Protein AF-A0AAV1V881-F1 (afdb_monomer_lite)

Secondary structure (DSSP, 8-state):
--------------S-------------SSHHHHHHHHHHHHHHHHHHHHHHHHHHHHTT------------------------------------------TTS------HHHHHHHHHHHHHHHHHHHHHHHHHHHHHHHHHHHHHHHHHHHHHHHHHHHHHHHHHHHHHHHHHHHHHHHHHHHHHHHHHHHHHHHHHHHHHHHHHHHHHTT--------------S--STTHHHHHHHHHHHHHHHHHHHHHHHHHHHHHH-

Foldseek 3Di:
DDDDDDDDPPPDDDPDDPPPDPPDDDFDDPVVVVVVVVVVVVVVVVVVVVVVVVVVPVVPPPPPPPDPPPDPDDDDDPPDPPDPPPPPVPDPPDDPPDDDDDPPPDPPPPPVVNVVVVVVVVVVVVVVVVVVVVVVVVVVVVVVVVVVVVVVVVVVVVVVVVVVVVVVVVVVVVVVVVVVVVVVVVVVVVVVVVVVVVVVVVVVVVVVVCVVVVHDPPPPPPPPPDDDDDDPVCVVVVVVVVVVVVVVVVVVVVVVVVVVVVRHD

Organism: NCBI:txid2874970

Structure (mmCIF, N/CA/C/O backbone):
data_AF-A0AAV1V881-F1
#
_entry.id   AF-A0AAV1V881-F1
#
loop_
_atom_site.group_PDB
_atom_site.id
_atom_site.type_symbol
_atom_site.label_atom_id
_atom_site.label_alt_id
_atom_site.label_comp_id
_atom_site.label_asym_id
_atom_site.label_entity_id
_atom_site.label_seq_id
_atom_site.pdbx_PDB_ins_code
_atom_site.Cartn_x
_atom_site.Cartn_y
_atom_site.Cartn_z
_atom_site.occupancy
_atom_site.B_iso_or_equiv
_atom_site.auth_seq_id
_atom_site.auth_comp_id
_atom_site.auth_asym_id
_atom_site.auth_atom_id
_atom_site.pdbx_PDB_model_num
ATOM 1 N N . MET A 1 1 ? -1.641 -33.644 28.563 1.00 41.91 1 MET A N 1
ATOM 2 C CA . MET A 1 1 ? -2.599 -33.850 27.456 1.00 41.91 1 MET A CA 1
ATOM 3 C C . MET A 1 1 ? -2.753 -32.520 26.744 1.00 41.91 1 MET A C 1
ATOM 5 O O . MET A 1 1 ? -3.206 -31.571 27.363 1.00 41.91 1 MET A O 1
ATOM 9 N N . ILE A 1 2 ? -2.261 -32.426 25.511 1.00 37.91 2 ILE A N 1
ATOM 10 C CA . ILE A 1 2 ? -2.257 -31.208 24.690 1.00 37.91 2 ILE A CA 1
ATOM 11 C C . ILE A 1 2 ? -3.177 -31.497 23.501 1.00 37.91 2 ILE A C 1
ATOM 13 O O . ILE A 1 2 ? -2.914 -32.483 22.810 1.00 37.91 2 ILE A O 1
ATOM 17 N N . PRO A 1 3 ? -4.229 -30.707 23.230 1.00 52.75 3 PRO A N 1
ATOM 18 C CA . PRO A 1 3 ? -4.944 -30.823 21.975 1.00 52.75 3 PRO A CA 1
ATOM 19 C C . PRO A 1 3 ? -4.261 -29.928 20.935 1.00 52.75 3 PRO A C 1
ATOM 21 O O . PRO A 1 3 ? -4.394 -28.707 20.943 1.00 52.75 3 PRO A O 1
ATOM 24 N N . THR A 1 4 ? -3.508 -30.550 20.033 1.00 54.78 4 THR A N 1
ATOM 25 C CA . THR A 1 4 ? -3.107 -29.966 18.752 1.00 54.78 4 THR A CA 1
ATOM 26 C C . THR A 1 4 ? -4.170 -30.316 17.713 1.00 54.78 4 THR A C 1
ATOM 28 O O . THR A 1 4 ? -4.270 -31.459 17.276 1.00 54.78 4 THR A O 1
ATOM 31 N N . GLY A 1 5 ? -4.978 -29.343 17.297 1.00 53.28 5 GLY A N 1
ATOM 32 C CA . GLY A 1 5 ? -5.936 -29.548 16.210 1.00 53.28 5 GLY A CA 1
ATOM 33 C C . GLY A 1 5 ? -6.754 -28.298 15.927 1.00 53.28 5 GLY A C 1
ATOM 34 O O . GLY A 1 5 ? -7.588 -27.915 16.737 1.00 53.28 5 GLY A O 1
ATOM 35 N N . GLY A 1 6 ? -6.511 -27.652 14.784 1.00 39.47 6 GLY A N 1
ATOM 36 C CA . GLY A 1 6 ? -7.203 -26.409 14.445 1.00 39.47 6 GLY A CA 1
ATOM 37 C C . GLY A 1 6 ? -6.910 -25.865 13.049 1.00 39.47 6 GLY A C 1
ATOM 38 O O . GLY A 1 6 ? -6.337 -24.796 12.924 1.00 39.47 6 GLY A O 1
ATOM 39 N N . HIS A 1 7 ? -7.304 -26.627 12.027 1.00 38.19 7 HIS A N 1
ATOM 40 C CA . HIS A 1 7 ? -7.763 -26.177 10.702 1.00 38.19 7 HIS A CA 1
ATOM 41 C C . HIS A 1 7 ? -6.934 -25.138 9.918 1.00 38.19 7 HIS A C 1
ATOM 43 O O . HIS A 1 7 ? -7.145 -23.930 9.992 1.00 38.19 7 HIS A O 1
ATOM 49 N N . ALA A 1 8 ? -6.103 -25.646 9.003 1.00 36.34 8 ALA A N 1
ATOM 50 C CA . ALA A 1 8 ? -5.654 -24.900 7.834 1.00 36.34 8 ALA A CA 1
ATOM 51 C C . ALA A 1 8 ? -6.810 -24.771 6.822 1.00 36.34 8 ALA A C 1
ATOM 53 O O . ALA A 1 8 ? -7.183 -25.734 6.149 1.00 36.34 8 ALA A O 1
ATOM 54 N N . SER A 1 9 ? -7.377 -23.572 6.710 1.00 41.00 9 SER A N 1
ATOM 55 C CA . SER A 1 9 ? -8.315 -23.216 5.645 1.00 41.00 9 SER A CA 1
ATOM 56 C C . SER A 1 9 ? -7.569 -23.124 4.312 1.00 41.00 9 SER A C 1
ATOM 58 O O . SER A 1 9 ? -6.902 -22.135 4.014 1.00 41.00 9 SER A O 1
ATOM 60 N N . LEU A 1 10 ? -7.682 -24.176 3.499 1.00 35.66 10 LEU A N 1
ATOM 61 C CA . LEU A 1 10 ? -7.292 -24.182 2.091 1.00 35.66 10 LEU A CA 1
ATOM 62 C C . LEU A 1 10 ? -8.174 -23.190 1.321 1.00 35.66 10 LEU A C 1
ATOM 64 O O . LEU A 1 10 ? -9.306 -23.502 0.948 1.00 35.66 10 LEU A O 1
ATOM 68 N N . LEU A 1 11 ? -7.642 -21.994 1.064 1.00 35.06 11 LEU A N 1
ATOM 69 C CA . LEU A 1 11 ? -8.195 -21.069 0.080 1.00 35.06 11 LEU A CA 1
ATOM 70 C C . LEU A 1 11 ? -8.142 -21.740 -1.295 1.00 35.06 11 LEU A C 1
ATOM 72 O O . LEU A 1 11 ? -7.094 -21.885 -1.926 1.00 35.06 11 LEU A O 1
ATOM 76 N N . ARG A 1 12 ? -9.313 -22.202 -1.729 1.00 35.03 12 ARG A N 1
ATOM 77 C CA . ARG A 1 12 ? -9.564 -22.780 -3.042 1.00 35.03 12 ARG A CA 1
ATOM 78 C C . ARG A 1 12 ? -9.541 -21.640 -4.060 1.00 35.03 12 ARG A C 1
ATOM 80 O O . ARG A 1 12 ? -10.523 -20.922 -4.215 1.00 35.03 12 ARG A O 1
ATOM 87 N N . TRP A 1 13 ? -8.413 -21.461 -4.736 1.00 42.66 13 TRP A N 1
ATOM 88 C CA . TRP A 1 13 ? -8.329 -20.554 -5.877 1.00 42.66 13 TRP A CA 1
ATOM 89 C C . TRP A 1 13 ? -9.203 -21.085 -7.025 1.00 42.66 13 TRP A C 1
ATOM 91 O O . TRP A 1 13 ? -9.210 -22.300 -7.271 1.00 42.66 13 TRP A O 1
ATOM 101 N N . PRO A 1 14 ? -9.956 -20.224 -7.730 1.00 44.06 14 PRO A N 1
ATOM 102 C CA . PRO A 1 14 ? -10.734 -20.645 -8.882 1.00 44.06 14 PRO A CA 1
ATOM 103 C C . PRO A 1 14 ? -9.794 -21.167 -9.973 1.00 44.06 14 PRO A C 1
ATOM 105 O O . PRO A 1 14 ? -8.920 -20.466 -10.481 1.00 44.06 14 PRO A O 1
ATOM 108 N N . LYS A 1 15 ? -9.983 -22.444 -10.316 1.00 47.94 15 LYS A N 1
ATOM 109 C CA . LYS A 1 15 ? -9.405 -23.088 -11.494 1.00 47.94 15 LYS A CA 1
ATOM 110 C C . LYS A 1 15 ? -9.907 -22.342 -12.728 1.00 47.94 15 LYS A C 1
ATOM 112 O O . LYS A 1 15 ? -11.090 -22.433 -13.038 1.00 47.94 15 LYS A O 1
ATOM 117 N N . GLY A 1 16 ? -9.029 -21.622 -13.418 1.00 45.47 16 GLY A N 1
ATOM 118 C CA . GLY A 1 16 ? -9.430 -20.947 -14.651 1.00 45.47 16 GLY A CA 1
ATOM 119 C C . GLY A 1 16 ? -8.499 -19.858 -15.162 1.00 45.47 16 GLY A C 1
ATOM 120 O O . GLY A 1 16 ? -8.986 -18.879 -15.703 1.00 45.47 16 GLY A O 1
ATOM 121 N N . LEU A 1 17 ? -7.181 -20.001 -15.020 1.00 32.53 17 LEU A N 1
ATOM 122 C CA . LEU A 1 17 ? -6.237 -19.241 -15.841 1.00 32.53 17 LEU A CA 1
ATOM 123 C C . LEU A 1 17 ? -5.353 -20.244 -16.567 1.00 32.53 17 LEU A C 1
ATOM 125 O O . LEU A 1 17 ? -4.369 -20.757 -16.038 1.00 32.53 17 LEU A O 1
ATOM 129 N N . ILE A 1 18 ? -5.777 -20.568 -17.786 1.00 37.56 18 ILE A N 1
ATOM 130 C CA . ILE A 1 18 ? -4.942 -21.233 -18.776 1.00 37.56 18 ILE A CA 1
ATOM 131 C C . ILE A 1 18 ? -3.818 -20.242 -19.088 1.00 37.56 18 ILE A C 1
ATOM 133 O O . ILE A 1 18 ? -4.007 -19.279 -19.826 1.00 37.56 18 ILE A O 1
ATOM 137 N N . LEU A 1 19 ? -2.648 -20.455 -18.488 1.00 31.59 19 LEU A N 1
ATOM 138 C CA . LEU A 1 19 ? -1.403 -19.878 -18.978 1.00 31.59 19 LEU A CA 1
ATOM 139 C C . LEU A 1 19 ? -1.120 -20.539 -20.328 1.00 31.59 19 LEU A C 1
ATOM 141 O O . LEU A 1 19 ? -0.502 -21.600 -20.406 1.00 31.59 19 LEU A O 1
ATOM 145 N N . CYS A 1 20 ? -1.631 -19.929 -21.397 1.00 33.75 20 CYS A N 1
ATOM 146 C CA . CYS A 1 20 ? -1.185 -20.221 -22.747 1.00 33.75 20 CYS A CA 1
ATOM 147 C C . CYS A 1 20 ? 0.312 -19.923 -22.805 1.00 33.75 20 CYS A C 1
ATOM 149 O O . CYS A 1 20 ? 0.736 -18.771 -22.787 1.00 33.75 20 CYS A O 1
ATOM 151 N N . ASN A 1 21 ? 1.103 -20.986 -22.838 1.00 39.88 21 ASN A N 1
ATOM 152 C CA . ASN A 1 21 ? 2.529 -20.951 -23.095 1.00 39.88 21 ASN A CA 1
ATOM 153 C C . ASN A 1 21 ? 2.754 -20.394 -24.516 1.00 39.88 21 ASN A C 1
ATOM 155 O O . ASN A 1 21 ? 2.335 -21.053 -25.475 1.00 39.88 21 ASN A O 1
ATOM 159 N N . PRO A 1 22 ? 3.375 -19.216 -24.722 1.00 43.75 22 PRO A N 1
ATOM 160 C CA . PRO A 1 22 ? 3.636 -18.725 -26.063 1.00 43.75 22 PRO A CA 1
ATOM 161 C C . PRO A 1 22 ? 4.948 -19.338 -26.565 1.00 43.75 22 PRO A C 1
ATOM 163 O O . PRO A 1 22 ? 5.957 -18.664 -26.748 1.00 43.75 22 PRO A O 1
ATOM 166 N N . CYS A 1 23 ? 4.925 -20.643 -26.823 1.00 41.41 23 CYS A N 1
ATOM 167 C CA . CYS A 1 23 ? 5.896 -21.286 -27.698 1.00 41.41 23 CYS A CA 1
ATOM 168 C C . CYS A 1 23 ? 5.331 -21.326 -29.118 1.00 41.41 23 CYS A C 1
ATOM 170 O O . CYS A 1 23 ? 5.010 -22.390 -29.632 1.00 41.41 23 CYS A O 1
ATOM 172 N N . THR A 1 24 ? 5.232 -20.173 -29.782 1.00 41.22 24 THR A N 1
ATOM 173 C CA . THR A 1 24 ? 5.251 -20.151 -31.249 1.00 41.22 24 THR A CA 1
ATOM 174 C C . THR A 1 24 ? 6.173 -19.050 -31.747 1.00 41.22 24 THR A C 1
ATOM 176 O O . THR A 1 24 ? 6.036 -17.860 -31.481 1.00 41.22 24 THR A O 1
ATOM 179 N N . ARG A 1 25 ? 7.191 -19.527 -32.450 1.00 49.81 25 ARG A N 1
ATOM 180 C CA . ARG A 1 25 ? 8.240 -18.798 -33.143 1.00 49.81 25 ARG A CA 1
ATOM 181 C C . ARG A 1 25 ? 7.584 -18.055 -34.313 1.00 49.81 25 ARG A C 1
ATOM 183 O O . ARG A 1 25 ? 7.325 -18.670 -35.341 1.00 49.81 25 ARG A O 1
ATOM 190 N N . VAL A 1 26 ? 7.285 -16.766 -34.157 1.00 41.56 26 VAL A N 1
ATOM 191 C CA . VAL A 1 26 ? 6.707 -15.936 -35.229 1.00 41.56 26 VAL A CA 1
ATOM 192 C C . VAL A 1 26 ? 7.616 -14.742 -35.510 1.00 41.56 26 VAL A C 1
ATOM 194 O O . VAL A 1 26 ? 8.101 -14.066 -34.604 1.00 41.56 26 VAL A O 1
ATOM 197 N N . ARG A 1 27 ? 7.906 -14.564 -36.800 1.00 47.25 27 ARG A N 1
ATOM 198 C CA . ARG A 1 27 ? 8.856 -13.618 -37.389 1.00 47.25 27 ARG A CA 1
ATOM 199 C C . ARG A 1 27 ? 8.388 -12.161 -37.294 1.00 47.25 27 ARG A C 1
ATOM 201 O O . ARG A 1 27 ? 7.205 -11.870 -37.420 1.00 47.25 27 ARG A O 1
ATOM 208 N N . GLY A 1 28 ? 9.367 -11.256 -37.215 1.00 42.25 28 GLY A N 1
ATOM 209 C CA . GLY A 1 28 ? 9.292 -9.929 -37.834 1.00 42.25 28 GLY A CA 1
ATOM 210 C C . GLY A 1 28 ? 8.819 -8.764 -36.959 1.00 42.25 28 GLY A C 1
ATOM 211 O O . GLY A 1 28 ? 7.628 -8.504 -36.860 1.00 42.25 28 GLY A O 1
ATOM 212 N N . GLY A 1 29 ? 9.780 -8.007 -36.408 1.00 46.19 29 GLY A N 1
ATOM 213 C CA . GLY A 1 29 ? 9.907 -6.530 -36.371 1.00 46.19 29 GLY A CA 1
ATOM 214 C C . GLY A 1 29 ? 8.768 -5.579 -35.950 1.00 46.19 29 GLY A C 1
ATOM 215 O O . GLY A 1 29 ? 9.063 -4.435 -35.623 1.00 46.19 29 GLY A O 1
ATOM 216 N N . ARG A 1 30 ? 7.496 -5.982 -35.931 1.00 46.31 30 ARG A N 1
ATOM 217 C CA . ARG A 1 30 ? 6.339 -5.133 -35.576 1.00 46.31 30 ARG A CA 1
ATOM 218 C C . ARG A 1 30 ? 5.750 -5.466 -34.206 1.00 46.31 30 ARG A C 1
ATOM 220 O O . ARG A 1 30 ? 4.852 -4.781 -33.730 1.00 46.31 30 ARG A O 1
ATOM 227 N N . PHE A 1 31 ? 6.279 -6.498 -33.552 1.00 48.94 31 PHE A N 1
ATOM 228 C CA . PHE A 1 31 ? 5.791 -6.926 -32.248 1.00 48.94 31 PHE A CA 1
ATOM 229 C C . PHE A 1 31 ? 6.249 -6.011 -31.113 1.00 48.94 31 PHE A C 1
ATOM 231 O O . PHE A 1 31 ? 5.517 -5.885 -30.150 1.00 48.94 31 PHE A O 1
ATOM 238 N N . LEU A 1 32 ? 7.389 -5.315 -31.206 1.00 51.56 32 LEU A N 1
ATOM 239 C CA . LEU A 1 32 ? 7.831 -4.433 -30.113 1.00 51.56 32 LEU A CA 1
ATOM 240 C C . LEU A 1 32 ? 6.927 -3.207 -29.947 1.00 51.56 32 LEU A C 1
ATOM 242 O O . LEU A 1 32 ? 6.611 -2.841 -28.820 1.00 51.56 32 LEU A O 1
ATOM 246 N N . THR A 1 33 ? 6.434 -2.615 -31.036 1.00 51.84 33 THR A N 1
ATOM 247 C CA . THR A 1 33 ? 5.452 -1.524 -30.961 1.00 51.84 33 THR A CA 1
ATOM 248 C C . THR A 1 33 ? 4.075 -2.024 -30.542 1.00 51.84 33 THR A C 1
ATOM 250 O O . THR A 1 33 ? 3.437 -1.364 -29.728 1.00 51.84 33 THR A O 1
ATOM 253 N N . ALA A 1 34 ? 3.653 -3.211 -30.994 1.00 49.41 34 ALA A N 1
ATOM 254 C CA . ALA A 1 34 ? 2.406 -3.823 -30.543 1.00 49.41 34 ALA A CA 1
ATOM 255 C C . ALA A 1 34 ? 2.466 -4.246 -29.064 1.00 49.41 34 ALA A C 1
ATOM 257 O O . ALA A 1 34 ? 1.519 -3.983 -28.336 1.00 49.41 34 ALA A O 1
ATOM 258 N N . LEU A 1 35 ? 3.572 -4.806 -28.562 1.00 50.69 35 LEU A N 1
ATOM 259 C CA . LEU A 1 35 ? 3.736 -5.157 -27.146 1.00 50.69 35 LEU A CA 1
ATOM 260 C C . LEU A 1 35 ? 3.855 -3.903 -26.273 1.00 50.69 35 LEU A C 1
ATOM 262 O O . LEU A 1 35 ? 3.254 -3.867 -25.207 1.00 50.69 35 LEU A O 1
ATOM 266 N N . LEU A 1 36 ? 4.542 -2.850 -26.737 1.00 54.00 36 LEU A N 1
ATOM 267 C CA . LEU A 1 36 ? 4.582 -1.552 -26.051 1.00 54.00 36 LEU A CA 1
ATOM 268 C C . LEU A 1 36 ? 3.219 -0.846 -26.061 1.00 54.00 36 LEU A C 1
ATOM 270 O O . LEU A 1 36 ? 2.877 -0.194 -25.078 1.00 54.00 36 LEU A O 1
ATOM 274 N N . GLN A 1 37 ? 2.417 -0.981 -27.123 1.00 53.22 37 GLN A N 1
ATOM 275 C CA . GLN A 1 37 ? 1.040 -0.478 -27.154 1.00 53.22 37 GLN A CA 1
ATOM 276 C C . GLN A 1 37 ? 0.106 -1.324 -26.289 1.00 53.22 37 GLN A C 1
ATOM 278 O O . GLN A 1 37 ? -0.687 -0.755 -25.553 1.00 53.22 37 GLN A O 1
ATOM 283 N N . THR A 1 38 ? 0.234 -2.649 -26.284 1.00 52.53 38 THR A N 1
ATOM 284 C CA . THR A 1 38 ? -0.627 -3.525 -25.471 1.00 52.53 38 THR A CA 1
ATOM 285 C C . THR A 1 38 ? -0.268 -3.433 -23.984 1.00 52.53 38 THR A C 1
ATOM 287 O O . THR A 1 38 ? -1.165 -3.386 -23.149 1.00 52.53 38 THR A O 1
ATOM 290 N N . GLN A 1 39 ? 1.018 -3.281 -23.631 1.00 50.00 39 GLN A N 1
ATOM 291 C CA . GLN A 1 39 ? 1.437 -2.931 -22.268 1.00 50.00 39 GLN A CA 1
ATOM 292 C C . GLN A 1 39 ? 1.020 -1.509 -21.889 1.00 50.00 39 GLN A C 1
ATOM 294 O O . GLN A 1 39 ? 0.615 -1.294 -20.754 1.00 50.00 39 GLN A O 1
ATOM 299 N N . ARG A 1 40 ? 1.042 -0.535 -22.811 1.00 49.03 40 ARG A N 1
ATOM 300 C CA . ARG A 1 40 ? 0.503 0.805 -22.531 1.00 49.03 40 ARG A CA 1
ATOM 301 C C . ARG A 1 40 ? -0.997 0.785 -22.289 1.00 49.03 40 ARG A C 1
ATOM 303 O O . ARG A 1 40 ? -1.433 1.454 -21.369 1.00 49.03 40 ARG A O 1
ATOM 310 N N . VAL A 1 41 ? -1.780 0.034 -23.058 1.00 51.31 41 VAL A N 1
ATOM 311 C CA . VAL A 1 41 ? -3.232 -0.040 -22.845 1.00 51.31 41 VAL A CA 1
ATOM 312 C C . VAL A 1 41 ? -3.543 -0.830 -21.571 1.00 51.31 41 VAL A C 1
ATOM 314 O O . VAL A 1 41 ? -4.349 -0.368 -20.778 1.00 51.31 41 VAL A O 1
ATOM 317 N N . GLY A 1 42 ? -2.841 -1.933 -21.286 1.00 48.84 42 GLY A N 1
ATOM 318 C CA . GLY A 1 42 ? -3.008 -2.675 -20.028 1.00 48.84 42 GLY A CA 1
ATOM 319 C C . GLY A 1 42 ? -2.624 -1.869 -18.780 1.00 48.84 42 GLY A C 1
ATOM 320 O O . GLY A 1 42 ? -3.327 -1.916 -17.775 1.00 48.84 42 GLY A O 1
ATOM 321 N N . LEU A 1 43 ? -1.553 -1.071 -18.851 1.00 49.75 43 LEU A N 1
ATOM 322 C CA . LEU A 1 43 ? -1.093 -0.241 -17.733 1.00 49.75 43 LEU A CA 1
ATOM 323 C C . LEU A 1 43 ? -1.888 1.070 -17.610 1.00 49.75 43 LEU A C 1
ATOM 325 O O . LEU A 1 43 ? -2.054 1.573 -16.506 1.00 49.75 43 LEU A O 1
ATOM 329 N N . VAL A 1 44 ? -2.426 1.607 -18.713 1.00 53.28 44 VAL A N 1
ATOM 330 C CA . VAL A 1 44 ? -3.367 2.740 -18.685 1.00 53.28 44 VAL A CA 1
ATOM 331 C C . VAL A 1 44 ? -4.723 2.301 -18.142 1.00 53.28 44 VAL A C 1
ATOM 333 O O . VAL A 1 44 ? -5.264 3.025 -17.322 1.00 53.28 44 VAL A O 1
ATOM 336 N N . VAL A 1 45 ? -5.229 1.112 -18.489 1.00 51.84 45 VAL A N 1
ATOM 337 C CA . VAL A 1 45 ? -6.468 0.576 -17.897 1.00 51.84 45 VAL A CA 1
ATOM 338 C C . VAL A 1 45 ? -6.288 0.331 -16.393 1.00 51.84 45 VAL A C 1
ATOM 340 O O . VAL A 1 45 ? -7.138 0.758 -15.622 1.00 51.84 45 VAL A O 1
ATOM 343 N N . GLN A 1 46 ? -5.144 -0.200 -15.938 1.00 48.84 46 GLN A N 1
ATOM 344 C CA . GLN A 1 46 ? -4.856 -0.316 -14.496 1.00 48.84 46 GLN A CA 1
ATOM 345 C C . GLN A 1 46 ? -4.635 1.039 -13.790 1.00 48.84 46 GLN A C 1
ATOM 347 O O . GLN A 1 46 ? -4.941 1.182 -12.603 1.00 48.84 46 GLN A O 1
ATOM 352 N N . LEU A 1 47 ? -4.120 2.058 -14.485 1.00 53.12 47 LEU A N 1
ATOM 353 C CA . LEU A 1 47 ? -3.972 3.411 -13.930 1.00 53.12 47 LEU A CA 1
ATOM 354 C C . LEU A 1 47 ? -5.289 4.207 -13.904 1.00 53.12 47 LEU A C 1
ATOM 356 O O . LEU A 1 47 ? -5.451 5.065 -13.036 1.00 53.12 47 LEU A O 1
ATOM 360 N N . ASP A 1 48 ? -6.224 3.929 -14.814 1.00 45.81 48 ASP A N 1
ATOM 361 C CA . ASP A 1 48 ? -7.554 4.550 -14.823 1.00 45.81 48 ASP A CA 1
ATOM 362 C C . ASP A 1 48 ? -8.488 3.880 -13.803 1.00 45.81 48 ASP A C 1
ATOM 364 O O . ASP A 1 48 ? -9.177 4.580 -13.065 1.00 45.81 48 ASP A O 1
ATOM 368 N N . GLU A 1 49 ? -8.405 2.554 -13.626 1.00 49.84 49 GLU A N 1
ATOM 369 C CA . GLU A 1 49 ? -9.087 1.847 -12.526 1.00 49.84 49 GLU A CA 1
ATOM 370 C C . GLU A 1 49 ? -8.572 2.298 -11.151 1.00 49.84 49 GLU A C 1
ATOM 372 O O . GLU A 1 49 ? -9.352 2.485 -10.219 1.00 49.84 49 GLU A O 1
ATOM 377 N N . THR A 1 50 ? -7.269 2.561 -11.005 1.00 48.81 50 THR A N 1
ATOM 378 C CA . THR A 1 50 ? -6.735 3.097 -9.739 1.00 48.81 50 THR A CA 1
ATOM 379 C C . THR A 1 50 ? -7.069 4.574 -9.523 1.00 48.81 50 THR A C 1
ATOM 381 O O . THR A 1 50 ? -7.195 4.987 -8.370 1.00 48.81 50 THR A O 1
ATOM 384 N N . LYS A 1 51 ? -7.288 5.373 -10.578 1.00 52.88 51 LYS A N 1
ATOM 385 C CA . LYS A 1 51 ? -7.848 6.732 -10.456 1.00 52.88 51 LYS A CA 1
ATOM 386 C C . LYS A 1 51 ? -9.320 6.722 -10.066 1.00 52.88 51 LYS A C 1
ATOM 388 O O . LYS A 1 51 ? -9.718 7.574 -9.274 1.00 52.88 51 LYS A O 1
ATOM 393 N N . ASP A 1 52 ? -10.099 5.767 -10.562 1.00 49.56 52 ASP A N 1
ATOM 394 C CA . ASP A 1 52 ? -11.502 5.636 -10.181 1.00 49.56 52 ASP A CA 1
ATOM 395 C C . ASP A 1 52 ? -11.645 5.132 -8.736 1.00 49.56 52 ASP A C 1
ATOM 397 O O . ASP A 1 52 ? -12.417 5.693 -7.964 1.00 49.56 52 ASP A O 1
ATOM 401 N N . ILE A 1 53 ? -10.779 4.214 -8.284 1.00 53.97 53 ILE A N 1
ATOM 402 C CA . ILE A 1 53 ? -10.694 3.839 -6.861 1.00 53.97 53 ILE A CA 1
ATOM 403 C C . ILE A 1 53 ? -10.262 5.036 -5.999 1.00 53.97 53 ILE A C 1
ATOM 405 O O . ILE A 1 53 ? -10.814 5.244 -4.924 1.00 53.97 53 ILE A O 1
ATOM 409 N N . ASN A 1 54 ? -9.321 5.873 -6.448 1.00 50.66 54 ASN A N 1
ATOM 410 C CA . ASN A 1 54 ? -8.875 7.028 -5.660 1.00 50.66 54 ASN A CA 1
ATOM 411 C C . ASN A 1 54 ? -9.904 8.179 -5.644 1.00 50.66 54 ASN A C 1
ATOM 413 O O . ASN A 1 54 ? -9.972 8.921 -4.667 1.00 50.66 54 ASN A O 1
ATOM 417 N N . ASN A 1 55 ? -10.747 8.305 -6.675 1.00 55.66 55 ASN A N 1
ATOM 418 C CA . ASN A 1 55 ? -11.871 9.246 -6.698 1.00 55.66 55 ASN A CA 1
ATOM 419 C C . ASN A 1 55 ? -13.087 8.721 -5.914 1.00 55.66 55 ASN A C 1
ATOM 421 O O . ASN A 1 55 ? -13.750 9.510 -5.242 1.00 55.66 55 ASN A O 1
ATOM 425 N N . GLN A 1 56 ? -13.333 7.406 -5.900 1.00 50.50 56 GLN A N 1
ATOM 426 C CA . GLN A 1 56 ? -14.336 6.776 -5.033 1.00 50.50 56 GLN A CA 1
ATOM 427 C C . GLN A 1 56 ? -13.900 6.759 -3.553 1.00 50.50 56 GLN A C 1
ATOM 429 O O . GLN A 1 56 ? -14.733 6.960 -2.676 1.00 50.50 56 GLN A O 1
ATOM 434 N N . LEU A 1 57 ? -12.599 6.645 -3.250 1.00 50.03 57 LE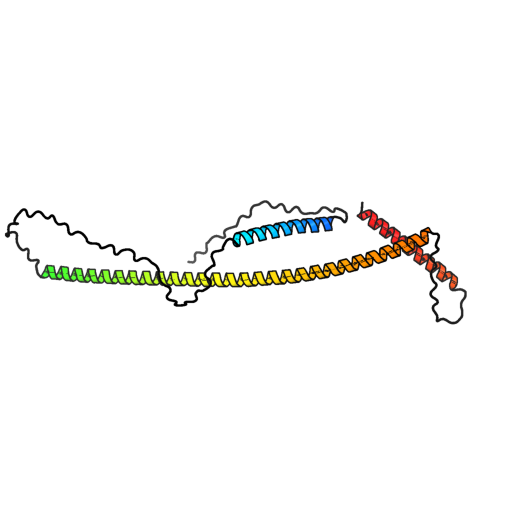U A N 1
ATOM 435 C CA . LEU A 1 57 ? -12.040 6.861 -1.901 1.00 50.03 57 LEU A CA 1
ATOM 436 C C . LEU A 1 57 ? -11.896 8.355 -1.544 1.00 50.03 57 LEU A C 1
ATOM 438 O O . LEU A 1 57 ? -11.833 8.715 -0.366 1.00 50.03 57 LEU A O 1
ATOM 442 N N . GLY A 1 58 ? -11.884 9.231 -2.554 1.00 45.78 58 GLY A N 1
ATOM 443 C CA . GLY A 1 58 ? -11.998 10.686 -2.429 1.00 45.78 58 GLY A CA 1
ATOM 444 C C . GLY A 1 58 ? -13.403 11.149 -2.027 1.00 45.78 58 GLY A C 1
ATOM 445 O O . GLY A 1 58 ? -13.557 12.248 -1.483 1.00 45.78 58 GLY A O 1
ATOM 446 N N . VAL A 1 59 ? -14.421 10.290 -2.175 1.00 47.72 59 VAL A N 1
ATOM 447 C CA . VAL A 1 59 ? -15.697 10.419 -1.459 1.00 47.72 59 VAL A CA 1
ATOM 448 C C . VAL A 1 59 ? -15.456 10.016 -0.008 1.00 47.72 59 VAL A C 1
ATOM 450 O O . VAL A 1 59 ? -15.811 8.932 0.433 1.00 47.72 59 VAL A O 1
ATOM 453 N N . ARG A 1 60 ? -14.815 10.930 0.728 1.00 49.12 60 ARG A N 1
ATOM 454 C CA . ARG A 1 60 ? -14.801 10.994 2.190 1.00 49.12 60 ARG A CA 1
ATOM 455 C C . ARG A 1 60 ? -14.701 9.613 2.844 1.00 49.12 60 ARG A C 1
ATOM 457 O O . ARG A 1 60 ? -15.646 9.181 3.502 1.00 49.12 60 ARG A O 1
ATOM 464 N N . LEU A 1 61 ? -13.531 8.968 2.774 1.00 42.25 61 LEU A N 1
ATOM 465 C CA . LEU A 1 61 ? -13.139 8.148 3.920 1.00 42.25 61 LEU A CA 1
ATOM 466 C C . LEU A 1 61 ? -13.351 9.042 5.154 1.00 42.25 61 LEU A C 1
ATOM 468 O O . LEU A 1 61 ? -12.757 10.129 5.196 1.00 42.25 61 LEU A O 1
ATOM 472 N N . PRO A 1 62 ? -14.262 8.690 6.085 1.00 46.22 62 PRO A N 1
ATOM 473 C CA . PRO A 1 62 ? -14.471 9.491 7.277 1.00 46.22 62 PRO A CA 1
ATOM 474 C C . PRO A 1 62 ? -13.096 9.637 7.895 1.00 46.22 62 PRO A C 1
ATOM 476 O O . PRO A 1 62 ? -12.421 8.628 8.092 1.00 46.22 62 PRO A O 1
ATOM 479 N N . ALA A 1 63 ? -12.652 10.884 8.071 1.00 45.34 63 ALA A N 1
ATOM 480 C CA . ALA A 1 63 ? -11.361 11.190 8.653 1.00 45.34 63 ALA A CA 1
ATOM 481 C C . ALA A 1 63 ? -11.211 10.308 9.891 1.00 45.34 63 ALA A C 1
ATOM 483 O O . ALA A 1 63 ? -11.880 10.547 10.897 1.00 45.34 63 ALA A O 1
ATOM 484 N N . VAL A 1 64 ? -10.413 9.240 9.778 1.00 47.28 64 VAL A N 1
ATOM 485 C CA . VAL A 1 64 ? -10.110 8.375 10.910 1.00 47.28 64 VAL A CA 1
ATOM 486 C C . VAL A 1 64 ? -9.524 9.345 11.919 1.00 47.28 64 VAL A C 1
ATOM 488 O O . VAL A 1 64 ? -8.565 10.036 11.555 1.00 47.28 64 VAL A O 1
ATOM 491 N N . PRO A 1 65 ? -10.134 9.520 13.105 1.00 49.94 65 PRO A N 1
ATOM 492 C CA . PRO A 1 65 ? -9.702 10.523 14.055 1.00 49.94 65 PRO A CA 1
ATOM 493 C C . PRO A 1 65 ? -8.326 10.109 14.568 1.00 49.94 65 PRO A C 1
ATOM 495 O O . PRO A 1 65 ? -8.163 9.448 15.588 1.00 49.94 65 PRO A O 1
ATOM 498 N N . GLY A 1 66 ? -7.306 10.500 13.811 1.00 53.56 66 GLY A N 1
ATOM 499 C CA . GLY A 1 66 ? -5.922 10.456 14.195 1.00 53.56 66 GLY A CA 1
ATOM 500 C C . GLY A 1 66 ? -5.761 11.460 15.312 1.00 53.56 66 GLY A C 1
ATOM 501 O O . GLY A 1 66 ? -5.596 12.651 15.054 1.00 53.56 66 GLY A O 1
ATOM 502 N N . ARG A 1 67 ? -5.878 10.962 16.544 1.00 42.56 67 ARG A N 1
ATOM 503 C CA . ARG A 1 67 ? -5.212 11.405 17.775 1.00 42.56 67 ARG A CA 1
ATOM 504 C C . ARG A 1 67 ? -6.000 10.863 18.964 1.00 42.56 67 ARG A C 1
ATOM 506 O O . ARG A 1 67 ? -6.888 11.532 19.481 1.00 42.56 67 ARG A O 1
ATOM 513 N N . CYS A 1 68 ? -5.513 9.773 19.548 1.00 45.59 68 CYS A N 1
ATOM 514 C CA . CYS A 1 68 ? -5.534 9.628 21.003 1.00 45.59 68 CYS A CA 1
ATOM 515 C C . CYS A 1 68 ? -4.537 10.635 21.612 1.00 45.59 68 CYS A C 1
ATOM 517 O O . CYS A 1 68 ? -3.572 10.268 22.268 1.00 45.59 68 CYS A O 1
ATOM 519 N N . LYS A 1 69 ? -4.717 11.934 21.337 1.00 42.09 69 LYS A N 1
ATOM 520 C CA . LYS A 1 69 ?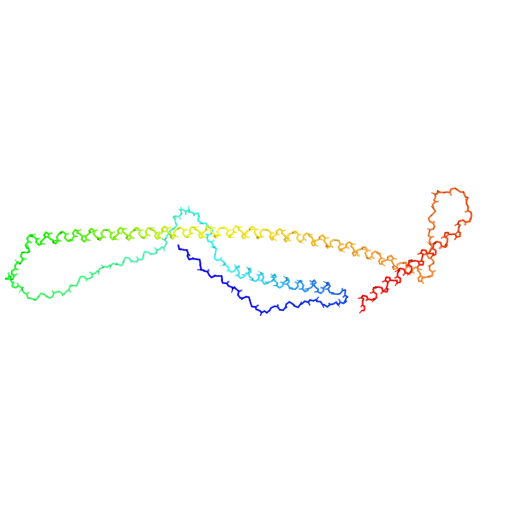 -4.210 12.981 22.218 1.00 42.09 69 LYS A CA 1
ATOM 521 C C . LYS A 1 69 ? -5.374 13.290 23.129 1.00 42.09 69 LYS A C 1
ATOM 523 O O . LYS A 1 69 ? -6.323 13.952 22.721 1.00 42.09 69 LYS A O 1
ATOM 528 N N . SER A 1 70 ? -5.286 12.791 24.351 1.00 44.03 70 SER A N 1
ATOM 529 C CA . SER A 1 70 ? -5.995 13.290 25.519 1.00 44.03 70 SER A CA 1
ATOM 530 C C . SER A 1 70 ? -5.718 14.793 25.658 1.00 44.03 70 SER A C 1
ATOM 532 O O . SER A 1 70 ? -4.847 15.248 26.389 1.00 44.03 70 SER A O 1
ATOM 534 N N . HIS A 1 71 ? -6.412 15.606 24.869 1.00 39.59 71 HIS A N 1
ATOM 535 C CA . HIS A 1 71 ? -6.555 17.028 25.113 1.00 39.59 71 HIS A CA 1
ATOM 536 C C . HIS A 1 71 ? -7.920 17.198 25.744 1.00 39.59 71 HIS A C 1
ATOM 538 O O . HIS A 1 71 ? -8.943 17.275 25.070 1.00 39.59 71 HIS A O 1
ATOM 544 N N . SER A 1 72 ? -7.889 17.236 27.075 1.00 51.84 72 SER A N 1
ATOM 545 C CA . SER A 1 72 ? -8.892 17.870 27.916 1.00 51.84 72 SER A CA 1
ATOM 546 C C . SER A 1 72 ? -9.168 19.280 27.385 1.00 51.84 72 SER A C 1
ATOM 548 O O . SER A 1 72 ? -8.566 20.269 27.799 1.00 51.84 72 SER A O 1
ATOM 550 N N . ARG A 1 73 ? -10.083 19.381 26.428 1.00 45.28 73 ARG A N 1
ATOM 551 C CA . ARG A 1 73 ? -10.811 20.603 26.123 1.00 45.28 73 ARG A CA 1
ATOM 552 C C . ARG A 1 73 ? -12.279 20.245 26.137 1.00 45.28 73 ARG A C 1
ATOM 554 O O . ARG A 1 73 ? -12.868 19.942 25.110 1.00 45.28 73 ARG A O 1
ATOM 561 N N . ARG A 1 74 ? -12.820 20.247 27.359 1.00 53.78 74 ARG A N 1
ATOM 562 C CA . ARG A 1 74 ? -13.991 21.041 27.757 1.00 53.78 74 ARG A CA 1
ATOM 563 C C . ARG A 1 74 ? -14.647 21.732 26.554 1.00 53.78 74 ARG A C 1
ATOM 565 O O . ARG A 1 74 ? -14.434 22.917 26.325 1.00 53.78 74 ARG A O 1
ATOM 572 N N . SER A 1 75 ? -15.383 20.972 25.756 1.00 55.47 75 SER A N 1
ATOM 573 C CA . SER A 1 75 ? -16.179 21.498 24.657 1.00 55.47 75 SER A CA 1
ATOM 574 C C . SER A 1 75 ? -17.571 20.935 24.835 1.00 55.47 75 SER A C 1
ATOM 576 O O . SER A 1 75 ? -17.754 19.727 24.981 1.00 55.47 75 SER A O 1
ATOM 578 N N . GLY A 1 76 ? -18.502 21.870 24.990 1.00 54.97 76 GLY A N 1
ATOM 579 C CA . GLY A 1 76 ? -19.830 21.674 25.537 1.00 54.97 76 GLY A CA 1
ATOM 580 C C . GLY A 1 76 ? -20.561 20.516 24.885 1.00 54.97 76 GLY A C 1
ATOM 581 O O . GLY A 1 76 ? -20.948 20.572 23.720 1.00 54.97 76 GLY A O 1
ATOM 582 N N . SER A 1 77 ? -20.794 19.497 25.703 1.00 46.91 77 SER A N 1
ATOM 583 C CA . SER A 1 77 ? -21.855 18.527 25.519 1.00 46.91 77 SER A CA 1
ATOM 584 C C . SER A 1 77 ? -23.183 19.277 25.382 1.00 46.91 77 SER A C 1
ATOM 586 O O . SER A 1 77 ? -23.771 19.707 26.371 1.00 46.91 77 SER A O 1
ATOM 588 N N . LYS A 1 78 ? -23.648 19.430 24.140 1.00 52.34 78 LYS A N 1
ATOM 589 C CA . LYS A 1 78 ? -25.030 19.788 23.796 1.00 52.34 78 LYS A CA 1
ATOM 590 C C . LYS A 1 78 ? -25.939 18.554 23.852 1.00 52.34 78 LYS A C 1
ATOM 592 O O . LYS A 1 78 ? -26.818 18.401 23.009 1.00 52.34 78 LYS A O 1
ATOM 597 N N . TYR A 1 79 ? -25.729 17.651 24.810 1.00 53.16 79 TYR A N 1
ATOM 598 C CA . TYR A 1 79 ? -26.779 16.699 25.142 1.00 53.16 79 TYR A CA 1
ATOM 599 C C . TYR A 1 79 ? -27.860 17.493 25.863 1.00 53.16 79 TYR A C 1
ATOM 601 O O . TYR A 1 79 ? -27.685 17.921 27.003 1.00 53.16 79 TYR A O 1
ATOM 609 N N . ALA A 1 80 ? -28.938 17.763 25.127 1.00 53.50 80 ALA A N 1
ATOM 610 C CA . ALA A 1 80 ? -30.203 18.176 25.695 1.00 53.50 80 ALA A CA 1
ATOM 611 C C . ALA A 1 80 ? -30.479 17.278 26.903 1.00 53.50 80 ALA A C 1
ATOM 613 O O . ALA A 1 80 ? -30.406 16.053 26.793 1.00 53.50 80 ALA A O 1
ATOM 614 N N . SER A 1 81 ? -30.726 17.903 28.051 1.00 55.19 81 SER A N 1
ATOM 615 C CA . SER A 1 81 ? -31.211 17.246 29.255 1.00 55.19 81 SER A CA 1
ATOM 616 C C . SER A 1 81 ? -32.411 16.390 28.866 1.00 55.19 81 SER A C 1
ATOM 618 O O . SER A 1 81 ? -33.493 16.932 28.626 1.00 55.19 81 SER A O 1
ATOM 620 N N . LEU A 1 82 ? -32.205 15.072 28.738 1.00 53.25 82 LEU A N 1
ATOM 621 C CA . LEU A 1 82 ? -33.307 14.125 28.674 1.00 53.25 82 LEU A CA 1
ATOM 622 C C . LEU A 1 82 ? -34.142 14.432 29.904 1.00 53.25 82 LEU A C 1
ATOM 624 O O . LEU A 1 82 ? -33.617 14.414 31.020 1.00 53.25 82 LEU A O 1
ATOM 628 N N . GLY A 1 83 ? -35.384 14.840 29.650 1.00 49.44 83 GLY A N 1
ATOM 629 C CA . GLY A 1 83 ? -36.299 15.306 30.669 1.00 49.44 83 GLY A CA 1
ATOM 630 C C . GLY A 1 83 ? -36.235 14.373 31.862 1.00 49.44 83 GLY A C 1
ATOM 631 O O . GLY A 1 83 ? -36.326 13.157 31.704 1.00 49.44 83 GLY A O 1
ATOM 632 N N . SER A 1 84 ? -36.030 14.969 33.034 1.00 55.72 84 SER A N 1
ATOM 633 C CA . SER A 1 84 ? -36.356 14.358 34.310 1.00 55.72 84 SER A CA 1
ATOM 634 C C . SER A 1 84 ? -37.739 13.739 34.155 1.00 55.72 84 SER A C 1
ATOM 636 O O . SER A 1 84 ? -38.736 14.461 34.123 1.00 55.72 84 SER A O 1
ATOM 638 N N . ILE A 1 85 ? -37.788 12.421 33.957 1.00 59.59 85 ILE A N 1
ATOM 639 C CA . ILE A 1 85 ? -39.026 11.663 34.017 1.00 59.59 85 ILE A CA 1
ATOM 640 C C . ILE A 1 85 ? -39.387 11.720 35.490 1.00 59.59 85 ILE A C 1
ATOM 642 O O . ILE A 1 85 ? -38.863 10.979 36.317 1.00 59.59 85 ILE A O 1
ATOM 646 N N . ASP A 1 86 ? -40.191 12.724 35.812 1.00 56.38 86 ASP A N 1
ATOM 647 C CA . ASP A 1 86 ? -40.753 12.940 37.124 1.00 56.38 86 ASP A CA 1
ATOM 648 C C . ASP A 1 86 ? -41.680 11.746 37.361 1.00 56.38 86 ASP A C 1
ATOM 650 O O . ASP A 1 86 ? -42.839 11.727 36.942 1.00 56.38 86 ASP A O 1
ATOM 654 N N . HIS A 1 87 ? -41.133 10.682 37.951 1.00 55.31 87 HIS A N 1
ATOM 655 C CA . HIS A 1 87 ? -41.888 9.539 38.436 1.00 55.31 87 HIS A CA 1
ATOM 656 C C . HIS A 1 87 ? -42.678 9.991 39.667 1.00 55.31 87 HIS A C 1
ATOM 658 O O . HIS A 1 87 ? -42.490 9.491 40.776 1.00 55.31 87 HIS A O 1
ATOM 664 N N . ARG A 1 88 ? -43.603 10.938 39.476 1.00 53.06 88 ARG A N 1
ATOM 665 C CA . ARG A 1 88 ? -44.799 11.035 40.300 1.00 53.06 88 ARG A CA 1
ATOM 666 C C . ARG A 1 88 ? -45.568 9.747 40.058 1.00 53.06 88 ARG A C 1
ATOM 668 O O . ARG A 1 88 ? -46.479 9.684 39.239 1.00 53.06 88 ARG A O 1
ATOM 675 N N . LEU A 1 89 ? -45.138 8.696 40.749 1.00 56.72 89 LEU A N 1
ATOM 676 C CA . LEU A 1 89 ? -45.959 7.546 41.054 1.00 56.72 89 LEU A CA 1
ATOM 677 C C . LEU A 1 89 ? -47.172 8.123 41.771 1.00 56.72 89 LEU A C 1
ATOM 679 O O . LEU A 1 89 ? -47.114 8.472 42.950 1.00 56.72 89 LEU A O 1
ATOM 683 N N . SER A 1 90 ? -48.233 8.347 41.001 1.00 56.78 90 SER A N 1
ATOM 684 C CA . SER A 1 90 ? -49.552 8.663 41.507 1.00 56.78 90 SER A CA 1
ATOM 685 C C . SER A 1 90 ? -49.893 7.579 42.517 1.00 56.78 90 SER A C 1
ATOM 687 O O . SER A 1 90 ? -50.182 6.444 42.146 1.00 56.78 90 SER A O 1
ATOM 689 N N . LEU A 1 91 ? -49.770 7.922 43.799 1.00 63.09 91 LEU A N 1
ATOM 690 C CA . LEU A 1 91 ? -50.226 7.088 44.896 1.00 63.09 91 LEU A CA 1
ATOM 691 C C . LEU A 1 91 ? -51.694 6.739 44.595 1.00 63.09 91 LEU A C 1
ATOM 693 O O . LEU A 1 91 ? -52.466 7.677 44.360 1.00 63.09 91 LEU A O 1
ATOM 697 N N . PRO A 1 92 ? -52.092 5.455 44.551 1.00 57.09 92 PRO A N 1
ATOM 698 C CA . PRO A 1 92 ? -53.473 5.085 44.285 1.00 57.09 92 PRO A CA 1
ATOM 699 C C . PRO A 1 92 ? -54.336 5.611 45.436 1.00 57.09 92 PRO A C 1
ATOM 701 O O . PRO A 1 92 ? -54.398 5.029 46.517 1.00 57.09 92 PRO A O 1
ATOM 704 N N . LYS A 1 93 ? -54.959 6.772 45.231 1.00 64.44 93 LYS A N 1
ATOM 705 C CA . LYS A 1 93 ? -56.083 7.235 46.035 1.00 64.44 93 LYS A CA 1
ATOM 706 C C . LYS A 1 93 ? -57.277 6.466 45.515 1.00 64.44 93 LYS A C 1
ATOM 708 O O . LYS A 1 93 ? -57.791 6.859 44.485 1.00 64.44 93 LYS A O 1
ATOM 713 N N . ASP A 1 94 ? -57.589 5.345 46.148 1.00 61.41 94 ASP A N 1
ATOM 714 C CA . ASP A 1 94 ? -58.940 4.788 46.266 1.00 61.41 94 ASP A CA 1
ATOM 715 C C . ASP A 1 94 ? -58.844 3.500 47.090 1.00 61.41 94 ASP A C 1
ATOM 717 O O . ASP A 1 94 ? -58.925 2.382 46.589 1.00 61.41 94 ASP A O 1
ATOM 721 N N . VAL A 1 95 ? -58.639 3.668 48.399 1.00 60.12 95 VAL A N 1
ATOM 722 C CA . VAL A 1 95 ? -59.039 2.645 49.366 1.00 60.12 95 VAL A CA 1
ATOM 723 C C . VAL A 1 95 ? -60.313 3.155 50.011 1.00 60.12 95 VAL A C 1
ATOM 725 O O . VAL A 1 95 ? -60.307 4.030 50.876 1.00 60.12 95 VAL A O 1
ATOM 728 N N . VAL A 1 96 ? -61.414 2.616 49.500 1.00 60.72 96 VAL A N 1
ATOM 729 C CA . VAL A 1 96 ? -62.742 2.663 50.094 1.00 60.72 96 VAL A CA 1
ATOM 730 C C . VAL A 1 96 ? -62.629 2.214 51.549 1.00 60.72 96 VAL A C 1
ATOM 732 O O . VAL A 1 96 ? -62.304 1.067 51.848 1.00 60.72 96 VAL A O 1
ATOM 735 N N . VAL A 1 97 ? -62.890 3.154 52.454 1.00 60.88 97 VAL A N 1
ATOM 736 C CA . VAL A 1 97 ? -63.134 2.906 53.873 1.00 60.88 97 VAL A CA 1
ATOM 737 C C . VAL A 1 97 ? -64.435 2.111 53.974 1.00 60.88 97 VAL A C 1
ATOM 739 O O . VAL A 1 97 ? -65.522 2.679 53.917 1.00 60.88 97 VAL A O 1
ATOM 742 N N . ALA A 1 98 ? -64.336 0.790 54.088 1.00 55.53 98 ALA A N 1
ATOM 743 C CA . ALA A 1 98 ? -65.466 -0.057 54.440 1.00 55.53 98 ALA A CA 1
ATOM 744 C C . ALA A 1 98 ? -64.991 -1.230 55.301 1.00 55.53 98 ALA A C 1
ATOM 746 O O . ALA A 1 98 ? -64.295 -2.122 54.826 1.00 55.53 98 ALA A O 1
ATOM 747 N N . GLY A 1 99 ? -65.408 -1.215 56.569 1.00 55.19 99 GLY A N 1
ATOM 748 C CA . GLY A 1 99 ? -65.271 -2.332 57.500 1.00 55.19 99 GLY A CA 1
ATOM 749 C C . GLY A 1 99 ? -64.223 -2.095 58.578 1.00 55.19 99 GLY A C 1
ATOM 750 O O . GLY A 1 99 ? -63.065 -2.458 58.418 1.00 55.19 99 GLY A O 1
ATOM 751 N N . THR A 1 100 ? -64.656 -1.514 59.697 1.00 62.47 100 THR A N 1
ATOM 752 C CA . THR A 1 100 ? -63.991 -1.601 61.004 1.00 62.47 100 THR A CA 1
ATOM 753 C C . THR A 1 100 ? -63.586 -3.052 61.293 1.00 62.47 100 THR A C 1
ATOM 755 O O . THR A 1 100 ? -64.480 -3.884 61.468 1.00 62.47 100 THR A O 1
ATOM 758 N N . PRO A 1 101 ? -62.279 -3.377 61.339 1.00 56.47 101 PRO A N 1
ATOM 759 C CA . PRO A 1 101 ? -61.816 -4.686 61.760 1.00 56.47 101 PRO A CA 1
ATOM 760 C C . PRO A 1 101 ? -61.982 -4.804 63.271 1.00 56.47 101 PRO A C 1
ATOM 762 O O . PRO A 1 101 ? -61.579 -3.928 64.036 1.00 56.47 101 PRO A O 1
ATOM 765 N N . ASP A 1 102 ? -62.597 -5.904 63.666 1.00 61.06 102 ASP A N 1
ATOM 766 C CA . ASP A 1 102 ? -62.797 -6.342 65.038 1.00 61.06 102 ASP A CA 1
ATOM 767 C C . ASP A 1 102 ? -61.443 -6.378 65.797 1.00 61.06 102 ASP A C 1
ATOM 769 O O . ASP A 1 102 ? -60.528 -7.086 65.361 1.00 61.06 102 ASP A O 1
ATOM 773 N N . PRO A 1 103 ? -61.259 -5.641 66.911 1.00 59.94 103 PRO A N 1
ATOM 774 C CA . PRO A 1 103 ? -59.974 -5.509 67.615 1.00 59.94 103 PRO A CA 1
ATOM 775 C C . PRO A 1 103 ? -59.553 -6.756 68.422 1.00 59.94 103 PRO A C 1
ATOM 777 O O . PRO A 1 103 ? -58.713 -6.665 69.314 1.00 59.94 103 PRO A O 1
ATOM 780 N N . ALA A 1 104 ? -60.128 -7.926 68.137 1.00 56.06 104 ALA A N 1
ATOM 781 C CA . ALA A 1 104 ? -60.060 -9.100 69.006 1.00 56.06 104 ALA A CA 1
ATOM 782 C C . ALA A 1 104 ? -59.341 -10.324 68.409 1.00 56.06 104 ALA A C 1
ATOM 784 O O . ALA A 1 104 ? -59.422 -11.413 68.980 1.00 56.06 104 ALA A O 1
ATOM 785 N N . ARG A 1 105 ? -58.612 -10.198 67.291 1.00 54.03 105 ARG A N 1
ATOM 786 C CA . ARG A 1 105 ? -57.732 -11.283 66.821 1.00 54.03 105 ARG A CA 1
ATOM 787 C C . ARG A 1 105 ? -56.300 -11.047 67.277 1.00 54.03 105 ARG A C 1
ATOM 789 O O . ARG A 1 105 ? -55.569 -10.282 66.665 1.00 54.03 105 ARG A O 1
ATOM 796 N N . GLY A 1 106 ? -56.002 -11.710 68.396 1.00 53.03 106 GLY A N 1
ATOM 797 C CA . GLY A 1 106 ? -54.705 -11.992 69.002 1.00 53.03 106 GLY A CA 1
ATOM 798 C C . GLY A 1 106 ? -53.492 -11.366 68.332 1.00 53.03 106 GLY A C 1
ATOM 799 O O . GLY A 1 106 ? -53.091 -11.769 67.244 1.00 53.03 106 GLY A O 1
ATOM 800 N N . SER A 1 107 ? -52.866 -10.442 69.057 1.00 55.16 107 SER A N 1
ATOM 801 C CA . SER A 1 107 ? -51.438 -10.190 68.940 1.00 55.16 107 SER A CA 1
ATOM 802 C C . SER A 1 107 ? -50.698 -11.505 69.186 1.00 55.16 107 SER A C 1
ATOM 804 O O . SER A 1 107 ? -50.360 -11.820 70.327 1.00 55.16 107 SER A O 1
ATOM 806 N N . ASP A 1 108 ? -50.463 -12.270 68.123 1.00 59.47 108 ASP A N 1
ATOM 807 C CA . ASP A 1 108 ? -49.394 -13.260 68.069 1.00 59.47 108 ASP A CA 1
ATOM 808 C C . ASP A 1 108 ? -48.089 -12.466 68.192 1.00 59.47 108 ASP A C 1
ATOM 810 O O . ASP A 1 108 ? -47.465 -12.062 67.209 1.00 59.47 108 ASP A O 1
ATOM 814 N N . LEU A 1 109 ? -47.744 -12.118 69.436 1.00 67.06 109 LEU A N 1
ATOM 815 C CA . LEU A 1 109 ? -46.423 -11.641 69.794 1.00 67.06 109 LEU A CA 1
ATOM 816 C C . LEU A 1 109 ? -45.474 -12.753 69.356 1.00 67.06 109 LEU A C 1
ATOM 818 O O . LEU A 1 109 ? -45.397 -13.788 70.015 1.00 67.06 109 LEU A O 1
ATOM 822 N N . LEU A 1 110 ? -44.801 -12.546 68.223 1.00 72.50 110 LEU A N 1
ATOM 823 C CA . LEU A 1 110 ? -43.654 -13.357 67.841 1.00 72.50 110 LEU A CA 1
ATOM 824 C C . LEU A 1 110 ? -42.754 -13.460 69.068 1.00 72.50 110 LEU A C 1
ATOM 826 O O . LEU A 1 110 ? -42.359 -12.439 69.643 1.00 72.50 110 LEU A O 1
ATOM 830 N N . ASP A 1 111 ? -42.493 -14.695 69.490 1.00 88.19 111 ASP A N 1
ATOM 831 C CA . ASP A 1 111 ? -41.603 -14.963 70.606 1.00 88.19 111 ASP A CA 1
ATOM 832 C C . ASP A 1 111 ? -40.258 -14.274 70.329 1.00 88.19 111 ASP A C 1
ATOM 834 O O . ASP A 1 111 ? -39.781 -14.218 69.191 1.00 88.19 111 ASP A O 1
ATOM 838 N N . VAL A 1 112 ? -39.629 -13.724 71.364 1.00 91.38 112 VAL A N 1
ATOM 839 C CA . VAL A 1 112 ? -38.346 -13.013 71.249 1.00 91.38 112 VAL A CA 1
ATOM 840 C C . VAL A 1 112 ? -37.289 -13.913 70.596 1.00 91.38 112 VAL A C 1
ATOM 842 O O . VAL A 1 112 ? -36.422 -13.436 69.863 1.00 91.38 112 VAL A O 1
ATOM 845 N N . GLN A 1 113 ? -37.389 -15.230 70.800 1.00 93.19 113 GLN A N 1
ATOM 846 C CA . GLN A 1 113 ? -36.534 -16.214 70.135 1.00 93.19 113 GLN A CA 1
ATOM 847 C C . GLN A 1 113 ? -36.713 -16.236 68.611 1.00 93.19 113 GLN A C 1
ATOM 849 O O . GLN A 1 113 ? -35.738 -16.406 67.879 1.00 93.19 113 GLN A O 1
ATOM 854 N N . GLU A 1 114 ? -37.934 -16.046 68.118 1.00 93.69 114 GLU A N 1
ATOM 855 C CA . GLU A 1 114 ? -38.245 -16.049 66.690 1.00 93.69 114 GLU A CA 1
ATOM 856 C C . GLU A 1 114 ? -37.769 -14.761 66.009 1.00 93.69 114 GLU A C 1
ATOM 858 O O . GLU A 1 114 ? -37.165 -14.810 64.938 1.00 93.69 114 GLU A O 1
ATOM 863 N N . LEU A 1 115 ? -37.908 -13.620 66.689 1.00 93.81 115 LEU A N 1
ATOM 864 C CA . LEU A 1 115 ? -37.301 -12.349 66.276 1.00 93.81 115 LEU A CA 1
ATOM 865 C C . LEU A 1 115 ? -35.773 -12.436 66.167 1.00 93.81 115 LEU A C 1
ATOM 867 O O . LEU A 1 115 ? -35.199 -11.936 65.198 1.00 93.81 115 LEU A O 1
ATOM 871 N N . ASN A 1 116 ? -35.112 -13.090 67.126 1.00 95.81 116 ASN A N 1
ATOM 872 C CA . ASN A 1 116 ? -33.664 -13.294 67.075 1.00 95.81 116 ASN A CA 1
ATOM 873 C C . ASN A 1 116 ? -33.262 -14.175 65.885 1.00 95.81 116 ASN A C 1
ATOM 875 O O . ASN A 1 116 ? -32.365 -13.795 65.138 1.00 95.81 116 ASN A O 1
ATOM 879 N N . ARG A 1 117 ? -33.978 -15.283 65.639 1.00 96.75 117 ARG A N 1
ATOM 880 C CA . ARG A 1 117 ? -33.744 -16.142 64.463 1.00 96.75 117 ARG A CA 1
ATOM 881 C C . ARG A 1 117 ? -33.903 -15.392 63.143 1.00 96.75 117 ARG A C 1
ATOM 883 O O . ARG A 1 117 ? -33.054 -15.515 62.268 1.00 96.75 117 ARG A O 1
ATOM 890 N N . LEU A 1 118 ? -34.961 -14.592 63.003 1.00 95.81 118 LEU A N 1
ATOM 891 C CA . LEU A 1 118 ? -35.171 -13.769 61.808 1.00 95.81 118 LEU A CA 1
ATOM 892 C C . LEU A 1 118 ? -34.078 -12.708 61.649 1.00 95.81 118 LEU A C 1
ATOM 894 O O . LEU A 1 118 ? -33.658 -12.414 60.532 1.00 95.81 118 LEU A O 1
ATOM 898 N N . THR A 1 119 ? -33.601 -12.144 62.758 1.00 96.81 119 THR A N 1
ATOM 899 C CA . THR A 1 119 ? -32.508 -11.167 62.740 1.00 96.81 119 THR A CA 1
ATOM 900 C C . THR A 1 119 ? -31.202 -11.807 62.272 1.00 96.81 119 THR A C 1
ATOM 902 O O . THR A 1 119 ? -30.530 -11.227 61.422 1.00 96.81 119 THR A O 1
ATOM 905 N N . GLU A 1 120 ? -30.858 -12.995 62.774 1.00 97.75 120 GLU A N 1
ATOM 906 C CA . GLU A 1 120 ? -29.688 -13.765 62.326 1.00 97.75 120 GLU A CA 1
ATOM 907 C C . GLU A 1 120 ? -29.798 -14.125 60.838 1.00 97.75 120 GLU A C 1
ATOM 909 O O . GLU A 1 120 ? -28.884 -13.840 60.068 1.00 97.75 120 GLU A O 1
ATOM 914 N N . GLN A 1 121 ? -30.955 -14.630 60.397 1.00 97.69 121 GLN A N 1
ATOM 915 C CA . GLN A 1 121 ? -31.191 -14.961 58.991 1.00 97.69 121 GLN A CA 1
ATOM 916 C C . GLN A 1 121 ? -31.026 -13.743 58.068 1.00 97.69 121 GLN A C 1
ATOM 918 O O . GLN A 1 121 ? -30.360 -13.828 57.039 1.00 97.69 121 GLN A O 1
ATOM 923 N N . LEU A 1 122 ? -31.577 -12.584 58.441 1.00 97.94 122 LEU A N 1
ATOM 924 C CA . LEU A 1 122 ? -31.412 -11.352 57.664 1.00 97.94 122 LEU A CA 1
ATOM 925 C C . LEU A 1 122 ? -29.957 -10.871 57.630 1.00 97.94 122 LEU A C 1
ATOM 927 O O . LEU A 1 122 ? -29.527 -10.288 56.632 1.00 97.94 122 LEU A O 1
ATOM 931 N N . GLN A 1 123 ? -29.198 -11.073 58.709 1.00 98.44 123 GLN A N 1
ATOM 932 C CA . GLN A 1 123 ? -27.772 -10.750 58.732 1.00 98.44 123 GLN A CA 1
ATOM 933 C C . GLN A 1 123 ? -26.986 -11.646 57.772 1.00 98.44 123 GLN A C 1
ATOM 935 O O . GLN A 1 123 ? -26.164 -11.122 57.012 1.00 98.44 123 GLN A O 1
ATOM 940 N N . ASP A 1 124 ? -27.279 -12.945 57.753 1.00 98.00 124 ASP A N 1
ATOM 941 C CA . ASP A 1 124 ? -26.674 -13.903 56.826 1.00 98.00 124 ASP A CA 1
ATOM 942 C C . ASP A 1 124 ? -27.039 -13.584 55.371 1.00 98.00 124 ASP A C 1
ATOM 944 O O . ASP A 1 124 ? -26.153 -13.501 54.517 1.00 98.00 124 ASP A O 1
ATOM 948 N N . ASP A 1 125 ? -28.311 -13.292 55.090 1.00 97.94 125 ASP A N 1
ATOM 949 C CA . ASP A 1 125 ? -28.778 -12.896 53.757 1.00 97.94 125 ASP A CA 1
ATOM 950 C C . ASP A 1 125 ? -28.086 -11.607 53.279 1.00 97.94 125 ASP A C 1
ATOM 952 O O . ASP A 1 125 ? -27.639 -11.504 52.132 1.00 97.94 125 ASP A O 1
ATOM 956 N N . LEU A 1 126 ? -27.925 -10.615 54.163 1.00 98.06 126 LEU A N 1
ATOM 957 C CA . LEU A 1 126 ? -27.197 -9.383 53.852 1.00 98.06 126 LEU A CA 1
ATOM 958 C C . LEU A 1 126 ? -25.704 -9.628 53.617 1.00 98.06 126 LEU A C 1
ATOM 960 O O . LEU A 1 126 ? -25.112 -8.979 52.749 1.00 98.06 126 LEU A O 1
ATOM 964 N N . ALA A 1 127 ? -25.079 -10.520 54.386 1.00 98.31 127 ALA A N 1
ATOM 965 C CA . ALA A 1 127 ? -23.687 -10.903 54.183 1.00 98.31 127 ALA A CA 1
ATOM 966 C C . ALA A 1 127 ? -23.508 -11.626 52.840 1.00 98.31 127 ALA A C 1
ATOM 968 O O . ALA A 1 127 ? -22.594 -11.289 52.081 1.00 98.31 127 ALA A O 1
ATOM 969 N N . HIS A 1 128 ? -24.424 -12.537 52.504 1.00 98.38 128 HIS A N 1
ATOM 970 C CA . HIS A 1 128 ? -24.444 -13.244 51.230 1.00 98.38 128 HIS A CA 1
ATOM 971 C C . HIS A 1 128 ? -24.609 -12.280 50.047 1.00 98.38 128 HIS A C 1
ATOM 973 O O . HIS A 1 128 ? -23.804 -12.293 49.115 1.00 98.38 128 HIS A O 1
ATOM 979 N N . GLU A 1 129 ? -25.577 -11.362 50.109 1.00 98.25 129 GLU A N 1
ATOM 980 C CA . GLU A 1 129 ? -25.788 -10.362 49.058 1.00 98.25 129 GLU A CA 1
ATOM 981 C C . GLU A 1 129 ? -24.612 -9.381 48.931 1.00 98.25 129 GLU A C 1
ATOM 983 O O . GLU A 1 129 ? -24.274 -8.953 47.825 1.00 98.25 129 GLU A O 1
ATOM 988 N N . ARG A 1 130 ? -23.921 -9.048 50.031 1.00 98.50 130 ARG A N 1
ATOM 989 C CA . ARG A 1 130 ? -22.659 -8.288 49.971 1.00 98.50 130 ARG A CA 1
ATOM 990 C C . ARG A 1 130 ? -21.553 -9.068 49.259 1.00 98.50 130 ARG A C 1
ATOM 992 O O . ARG A 1 130 ? -20.887 -8.478 48.411 1.00 98.50 130 ARG A O 1
ATOM 999 N N . SER A 1 131 ? -21.378 -10.358 49.558 1.00 98.50 131 SER A N 1
ATOM 1000 C CA . SER A 1 131 ? -20.407 -11.217 48.857 1.00 98.50 131 SER A CA 1
ATOM 1001 C C . SER A 1 131 ? -20.702 -11.254 47.362 1.00 98.50 131 SER A C 1
ATOM 1003 O O . SER A 1 131 ? -19.848 -10.909 46.549 1.00 98.50 131 SER A O 1
ATOM 1005 N N . ARG A 1 132 ? -21.958 -11.535 47.001 1.00 98.38 132 ARG A N 1
ATOM 1006 C CA . ARG A 1 132 ? -22.420 -11.580 45.612 1.00 98.38 132 ARG A CA 1
ATOM 1007 C C . ARG A 1 132 ? -22.197 -10.259 44.870 1.00 98.38 132 ARG A C 1
ATOM 1009 O O . ARG A 1 132 ? -21.810 -10.258 43.702 1.00 98.38 132 ARG A O 1
ATOM 1016 N N . ARG A 1 133 ? -22.427 -9.115 45.526 1.00 98.50 133 ARG A N 1
ATOM 1017 C CA . ARG A 1 133 ? -22.137 -7.793 44.943 1.00 98.50 133 ARG A CA 1
ATOM 1018 C C . ARG A 1 133 ? -20.646 -7.577 44.710 1.00 98.50 133 ARG A C 1
ATOM 1020 O O . ARG A 1 133 ? -20.296 -7.020 43.674 1.00 98.50 133 ARG A O 1
ATOM 1027 N N . ASN A 1 134 ? -19.791 -8.003 45.638 1.00 98.12 134 ASN A N 1
ATOM 1028 C CA . ASN A 1 134 ? -18.341 -7.891 45.481 1.00 98.12 134 ASN A CA 1
ATOM 1029 C C . ASN A 1 134 ? -17.842 -8.774 44.328 1.00 98.12 134 ASN A C 1
ATOM 1031 O O . ASN A 1 134 ? -17.106 -8.290 43.476 1.00 98.12 134 ASN A O 1
ATOM 1035 N N . GLU A 1 135 ? -18.327 -10.013 44.229 1.00 98.56 135 GLU A N 1
ATOM 1036 C CA . GLU A 1 135 ? -18.017 -10.918 43.112 1.00 98.56 135 GLU A CA 1
ATOM 1037 C C . GLU A 1 135 ? -18.435 -10.324 41.760 1.00 98.56 135 GLU A C 1
ATOM 1039 O O . GLU A 1 135 ? -17.665 -10.332 40.799 1.00 98.56 135 GLU A O 1
ATOM 1044 N N . LEU A 1 136 ? -19.640 -9.748 41.681 1.00 98.50 136 LEU A N 1
ATOM 1045 C CA . LEU A 1 136 ? -20.103 -9.076 40.468 1.00 98.50 136 LEU A CA 1
ATOM 1046 C C . LEU A 1 136 ? -19.247 -7.846 40.137 1.00 98.50 136 LEU A C 1
ATOM 1048 O O . LEU A 1 136 ? -18.940 -7.604 38.970 1.00 98.50 136 LEU A O 1
ATOM 1052 N N . HIS A 1 137 ? -18.873 -7.061 41.148 1.00 98.44 137 HIS A N 1
ATOM 1053 C CA . HIS A 1 137 ? -18.015 -5.895 40.976 1.00 98.44 137 HIS A CA 1
ATOM 1054 C C . HIS A 1 137 ? -16.641 -6.289 40.415 1.00 98.44 137 HIS A C 1
ATOM 1056 O O . HIS A 1 137 ? -16.168 -5.660 39.466 1.00 98.44 137 HIS A O 1
ATOM 1062 N N . ASP A 1 138 ? -16.033 -7.346 40.950 1.00 98.44 138 ASP A N 1
ATOM 1063 C CA . ASP A 1 138 ? -14.741 -7.847 40.483 1.00 98.44 138 ASP A CA 1
ATOM 1064 C C . ASP A 1 138 ? -14.835 -8.388 39.053 1.00 98.44 138 ASP A C 1
ATOM 1066 O O . ASP A 1 138 ? -14.034 -8.003 38.202 1.00 98.44 138 ASP A O 1
ATOM 1070 N N . LEU A 1 139 ? -15.891 -9.141 38.725 1.00 98.50 139 LEU A N 1
ATOM 1071 C CA . LEU A 1 139 ? -16.142 -9.602 37.357 1.00 98.50 139 LEU A CA 1
ATOM 1072 C C . LEU A 1 139 ? -16.287 -8.438 36.361 1.00 98.50 139 LEU A C 1
ATOM 1074 O O . LEU A 1 139 ? -15.736 -8.474 35.259 1.00 98.50 139 LEU A O 1
ATOM 1078 N N . VAL A 1 140 ? -17.036 -7.391 36.720 1.00 98.50 140 VAL A N 1
ATOM 1079 C CA . VAL A 1 140 ? -17.201 -6.200 35.869 1.00 98.50 140 VAL A CA 1
ATOM 1080 C C . VAL A 1 140 ? -15.867 -5.481 35.679 1.00 98.50 140 VAL A C 1
ATOM 1082 O O . VAL A 1 140 ? -15.552 -5.053 34.565 1.00 98.50 140 VAL A O 1
ATOM 1085 N N . LYS A 1 141 ? -15.071 -5.366 36.744 1.00 98.44 141 LYS A N 1
ATOM 1086 C CA . LYS A 1 141 ? -13.743 -4.751 36.704 1.00 98.44 141 LYS A CA 1
ATOM 1087 C C . LYS A 1 141 ? -12.788 -5.535 35.803 1.00 98.44 141 LYS A C 1
ATOM 1089 O O . LYS A 1 141 ? -12.100 -4.926 34.983 1.00 98.44 141 LYS A O 1
ATOM 1094 N N . ASP A 1 142 ? -12.783 -6.858 35.901 1.00 98.31 142 ASP A N 1
ATOM 1095 C CA . ASP A 1 142 ? -11.948 -7.726 35.071 1.00 98.31 142 ASP A CA 1
ATOM 1096 C C . ASP A 1 142 ? -12.359 -7.662 33.599 1.00 98.31 142 ASP A C 1
ATOM 1098 O O . ASP A 1 142 ? -11.507 -7.470 32.730 1.00 98.31 142 ASP A O 1
ATOM 1102 N N . ASN A 1 143 ? -13.663 -7.688 33.308 1.00 98.06 143 ASN A N 1
ATOM 1103 C CA . ASN A 1 143 ? -14.178 -7.505 31.950 1.00 98.06 143 ASN A CA 1
ATOM 1104 C C . ASN A 1 143 ? -13.797 -6.137 31.365 1.00 98.06 143 ASN A C 1
ATOM 1106 O O . ASN A 1 143 ? -13.412 -6.044 30.198 1.00 98.06 143 ASN A O 1
ATOM 1110 N N . TYR A 1 144 ? -13.870 -5.069 32.166 1.00 98.25 144 TYR A N 1
ATOM 1111 C CA . TYR A 1 144 ? -13.439 -3.737 31.742 1.00 98.25 144 TYR A CA 1
ATOM 1112 C C . TYR A 1 144 ? -11.941 -3.705 31.418 1.00 98.25 144 TYR A C 1
ATOM 1114 O O . TYR A 1 144 ? -11.549 -3.170 30.379 1.00 98.25 144 TYR A O 1
ATOM 1122 N N . ASN A 1 145 ? -11.109 -4.302 32.273 1.00 97.81 145 ASN A N 1
ATOM 1123 C CA . ASN A 1 145 ? -9.665 -4.374 32.064 1.00 97.81 145 ASN A CA 1
ATOM 1124 C C . ASN A 1 145 ? -9.309 -5.210 30.829 1.00 97.81 145 ASN A C 1
ATOM 1126 O O . ASN A 1 145 ? -8.458 -4.788 30.047 1.00 97.81 145 ASN A O 1
ATOM 1130 N N . SER A 1 146 ? -9.989 -6.342 30.614 1.00 98.19 146 SER A N 1
ATOM 1131 C CA . SER A 1 146 ? -9.825 -7.172 29.415 1.00 98.19 146 SER A CA 1
ATOM 1132 C C . SER A 1 146 ? -10.171 -6.384 28.155 1.00 98.19 146 SER A C 1
ATOM 1134 O O . SER A 1 146 ? -9.358 -6.287 27.243 1.00 98.19 146 SER A O 1
ATOM 1136 N N . LEU A 1 147 ? -11.328 -5.716 28.132 1.00 97.81 147 LEU A N 1
ATOM 1137 C CA . LEU A 1 147 ? -11.743 -4.906 26.986 1.00 97.81 147 LEU A CA 1
ATOM 1138 C C . LEU A 1 147 ? -10.787 -3.732 26.726 1.00 97.81 147 LEU A C 1
ATOM 1140 O O . LEU A 1 147 ? -10.522 -3.376 25.576 1.00 97.81 147 LEU A O 1
ATOM 1144 N N . ALA A 1 148 ? -10.282 -3.097 27.786 1.00 97.31 148 ALA A N 1
ATOM 1145 C CA . ALA A 1 148 ? -9.290 -2.035 27.670 1.00 97.31 148 ALA A CA 1
ATOM 1146 C C . ALA A 1 148 ? -7.966 -2.562 27.094 1.00 97.31 148 ALA A C 1
ATOM 1148 O O . ALA A 1 148 ? -7.347 -1.887 26.266 1.00 97.31 148 ALA A O 1
ATOM 1149 N N . HIS A 1 149 ? -7.555 -3.767 27.493 1.00 97.00 149 HIS A N 1
ATOM 1150 C CA . HIS A 1 149 ? -6.374 -4.435 26.963 1.00 97.00 149 HIS A CA 1
ATOM 1151 C C . HIS A 1 149 ? -6.531 -4.783 25.478 1.00 97.00 149 HIS A C 1
ATOM 1153 O O . HIS A 1 149 ? -5.674 -4.399 24.682 1.00 97.00 149 HIS A O 1
ATOM 1159 N N . ASP A 1 150 ? -7.647 -5.404 25.092 1.00 96.50 150 ASP A N 1
ATOM 1160 C CA . ASP A 1 150 ? -7.931 -5.783 23.703 1.00 96.50 150 ASP A CA 1
ATOM 1161 C C . ASP A 1 150 ? -7.930 -4.558 22.788 1.00 96.50 150 ASP A C 1
ATOM 1163 O O . ASP A 1 150 ? -7.223 -4.518 21.783 1.00 96.50 150 ASP A O 1
ATOM 1167 N N . ARG A 1 151 ? -8.613 -3.480 23.198 1.00 96.44 151 ARG A N 1
ATOM 1168 C CA . ARG A 1 151 ? -8.598 -2.208 22.458 1.00 96.44 151 ARG A CA 1
ATOM 1169 C C . ARG A 1 151 ? -7.193 -1.635 22.306 1.00 96.44 151 ARG A C 1
ATOM 1171 O O . ARG A 1 151 ? -6.869 -1.092 21.251 1.00 96.44 151 ARG A O 1
ATOM 1178 N N . SER A 1 152 ? -6.371 -1.711 23.354 1.00 97.12 152 SER A N 1
ATOM 1179 C CA . SER A 1 152 ? -4.980 -1.248 23.311 1.00 97.12 152 SER A CA 1
ATOM 1180 C C . SER A 1 152 ? -4.144 -2.073 22.324 1.00 97.12 152 SER A C 1
ATOM 1182 O O . SER A 1 152 ? -3.416 -1.509 21.504 1.00 97.12 152 SER A O 1
ATOM 1184 N N . SER A 1 153 ? -4.304 -3.399 22.350 1.00 97.12 153 SER A N 1
ATOM 1185 C CA . SER A 1 153 ? -3.659 -4.337 21.424 1.00 97.12 153 SER A CA 1
ATOM 1186 C C . SER A 1 153 ? -4.069 -4.088 19.967 1.00 97.12 153 SER A C 1
ATOM 1188 O O . SER A 1 153 ? -3.212 -3.983 19.081 1.00 97.12 153 SER A O 1
ATOM 1190 N N . ASP A 1 154 ? -5.363 -3.883 19.716 1.00 97.31 154 ASP A N 1
ATOM 1191 C CA . ASP A 1 154 ? -5.895 -3.553 18.393 1.00 97.31 154 ASP A CA 1
ATOM 1192 C C . ASP A 1 154 ? -5.341 -2.216 17.888 1.00 97.31 154 ASP A C 1
ATOM 1194 O O . ASP A 1 154 ? -4.897 -2.110 16.742 1.00 97.31 154 ASP A O 1
ATOM 1198 N N . CYS A 1 155 ? -5.284 -1.196 18.752 1.00 96.31 155 CYS A N 1
ATOM 1199 C CA . CYS A 1 155 ? -4.694 0.099 18.407 1.00 96.31 155 CYS A CA 1
ATOM 1200 C C . CYS A 1 155 ? -3.213 -0.031 18.032 1.00 96.31 155 CYS A C 1
ATOM 1202 O O . CYS A 1 155 ? -2.771 0.577 17.054 1.00 96.31 155 CYS A O 1
ATOM 1204 N N . ALA A 1 156 ? -2.445 -0.831 18.777 1.00 95.44 156 ALA A N 1
ATOM 1205 C CA . ALA A 1 156 ? -1.044 -1.090 18.466 1.00 95.44 156 ALA A CA 1
ATOM 1206 C C . ALA A 1 156 ? -0.897 -1.814 17.118 1.00 95.44 156 ALA A C 1
ATOM 1208 O O . ALA A 1 156 ? -0.109 -1.388 16.272 1.00 95.44 156 ALA A O 1
ATOM 1209 N N . THR A 1 157 ? -1.701 -2.852 16.877 1.00 97.06 157 THR A N 1
ATOM 1210 C CA . THR A 1 157 ? -1.708 -3.612 15.617 1.00 97.06 157 THR A CA 1
ATOM 1211 C C . THR A 1 157 ? -2.016 -2.714 14.420 1.00 97.06 157 THR A C 1
ATOM 1213 O O . THR A 1 157 ? -1.302 -2.751 13.412 1.00 97.06 157 THR A O 1
ATOM 1216 N N . LEU A 1 158 ? -3.020 -1.843 14.544 1.00 96.12 158 LEU A N 1
ATOM 1217 C CA . LEU A 1 158 ? -3.370 -0.866 13.513 1.00 96.12 158 LEU A CA 1
ATOM 1218 C C . LEU A 1 158 ? -2.242 0.147 13.274 1.00 96.12 158 LEU A C 1
ATOM 1220 O O . LEU A 1 158 ? -1.911 0.425 12.120 1.00 96.12 158 LEU A O 1
ATOM 1224 N N . ALA A 1 159 ? -1.602 0.654 14.332 1.00 96.94 159 ALA A N 1
ATOM 1225 C CA . ALA A 1 159 ? -0.474 1.576 14.206 1.00 96.94 159 ALA A CA 1
ATOM 1226 C C . ALA A 1 159 ? 0.719 0.934 13.472 1.00 96.94 159 ALA A C 1
ATOM 1228 O O . ALA A 1 159 ? 1.314 1.553 12.586 1.00 96.94 159 ALA A O 1
ATOM 1229 N N . PHE A 1 160 ? 1.046 -0.327 13.774 1.00 97.19 160 PHE A N 1
ATOM 1230 C CA . PHE A 1 160 ? 2.099 -1.056 13.063 1.00 97.19 160 PHE A CA 1
ATOM 1231 C C . PHE A 1 160 ? 1.747 -1.304 11.595 1.00 97.19 160 PHE A C 1
ATOM 1233 O O . PHE A 1 160 ? 2.598 -1.112 10.719 1.00 97.19 160 PHE A O 1
ATOM 1240 N N . ALA A 1 161 ? 0.502 -1.695 11.310 1.00 96.12 161 ALA A N 1
ATOM 1241 C CA . ALA A 1 161 ? 0.026 -1.879 9.943 1.00 96.12 161 ALA A CA 1
ATOM 1242 C C . ALA A 1 161 ? 0.117 -0.573 9.137 1.00 96.12 161 ALA A C 1
ATOM 1244 O O . ALA A 1 161 ? 0.591 -0.586 7.998 1.00 96.12 161 ALA A O 1
ATOM 1245 N N . GLN A 1 162 ? -0.244 0.559 9.748 1.00 98.06 162 GLN A N 1
ATOM 1246 C CA . GLN A 1 162 ? -0.122 1.878 9.133 1.00 98.06 162 GLN A CA 1
ATOM 1247 C C . GLN A 1 162 ? 1.338 2.221 8.810 1.00 98.06 162 GLN A C 1
ATOM 1249 O O . GLN A 1 162 ? 1.645 2.554 7.666 1.00 98.06 162 GLN A O 1
ATOM 1254 N N . ILE A 1 163 ? 2.259 2.071 9.769 1.00 98.38 163 ILE A N 1
ATOM 1255 C CA . ILE A 1 163 ? 3.691 2.345 9.550 1.00 98.38 163 ILE A CA 1
ATOM 1256 C C . ILE A 1 163 ? 4.255 1.459 8.432 1.00 98.38 163 ILE A C 1
ATOM 1258 O O . ILE A 1 163 ? 5.035 1.924 7.596 1.00 98.38 163 ILE A O 1
ATOM 1262 N N . LYS A 1 164 ? 3.872 0.178 8.397 1.00 98.25 164 LYS A N 1
ATOM 1263 C CA . LYS A 1 164 ? 4.291 -0.747 7.340 1.00 98.25 164 LYS A CA 1
ATOM 1264 C C . LYS A 1 164 ? 3.797 -0.277 5.971 1.00 98.25 164 LYS A C 1
ATOM 1266 O O . LYS A 1 164 ? 4.595 -0.218 5.039 1.00 98.25 164 LYS A O 1
ATOM 1271 N N . ASN A 1 165 ? 2.527 0.110 5.866 1.00 97.50 165 ASN A N 1
ATOM 1272 C CA . ASN A 1 165 ? 1.946 0.619 4.626 1.00 97.50 165 ASN A CA 1
ATOM 1273 C C . ASN A 1 165 ? 2.635 1.917 4.160 1.00 97.50 165 ASN A C 1
ATOM 1275 O O . ASN A 1 165 ? 3.021 2.038 2.998 1.00 97.50 165 ASN A O 1
ATOM 1279 N N . GLU A 1 166 ? 2.897 2.854 5.074 1.00 98.25 166 GLU A N 1
ATOM 1280 C CA . GLU A 1 166 ? 3.622 4.092 4.764 1.00 98.25 166 GLU A CA 1
ATOM 1281 C C . GLU A 1 166 ? 5.040 3.823 4.238 1.00 98.25 166 GLU A C 1
ATOM 1283 O O . GLU A 1 166 ? 5.485 4.470 3.287 1.00 98.25 166 GLU A O 1
ATOM 1288 N N . ARG A 1 167 ? 5.755 2.852 4.824 1.00 98.50 167 ARG A N 1
ATOM 1289 C CA . ARG A 1 167 ? 7.081 2.427 4.343 1.00 98.50 167 ARG A CA 1
ATOM 1290 C C . ARG A 1 167 ? 7.005 1.798 2.954 1.00 98.50 167 ARG A C 1
ATOM 1292 O O . ARG A 1 167 ? 7.774 2.202 2.086 1.00 98.50 167 ARG A O 1
ATOM 1299 N N . SER A 1 168 ? 6.074 0.872 2.727 1.00 97.88 168 SER A N 1
ATOM 1300 C CA . SER A 1 168 ? 5.875 0.240 1.416 1.00 97.88 168 SER A CA 1
ATOM 1301 C C . SER A 1 168 ? 5.501 1.260 0.340 1.00 97.88 168 SER A C 1
ATOM 1303 O O . SER A 1 168 ? 6.080 1.253 -0.741 1.00 97.88 168 SER A O 1
ATOM 1305 N N . THR A 1 169 ? 4.604 2.196 0.652 1.00 97.88 169 THR A N 1
ATOM 1306 C CA . THR A 1 169 ? 4.206 3.273 -0.266 1.00 97.88 169 THR A CA 1
ATOM 1307 C C . THR A 1 169 ? 5.385 4.181 -0.618 1.00 97.88 169 THR A C 1
ATOM 1309 O O . THR A 1 169 ? 5.516 4.607 -1.765 1.00 97.88 169 THR A O 1
ATOM 1312 N N . ARG A 1 170 ? 6.260 4.484 0.352 1.00 98.56 170 ARG A N 1
ATOM 1313 C CA . ARG A 1 170 ? 7.484 5.257 0.103 1.00 98.56 170 ARG A CA 1
ATOM 1314 C C . ARG A 1 170 ? 8.451 4.492 -0.807 1.00 98.56 170 ARG A C 1
ATOM 1316 O O . ARG A 1 170 ? 8.857 5.057 -1.812 1.00 98.56 170 ARG A O 1
ATOM 1323 N N . SER A 1 171 ? 8.705 3.210 -0.525 1.00 98.25 171 SER A N 1
ATOM 1324 C CA . SER A 1 171 ? 9.548 2.336 -1.364 1.00 98.25 171 SER A CA 1
ATOM 1325 C C . SER A 1 171 ? 9.070 2.301 -2.815 1.00 98.25 171 SER A C 1
ATOM 1327 O O . SER A 1 171 ? 9.840 2.572 -3.728 1.00 98.25 171 SER A O 1
ATOM 1329 N N . LEU A 1 172 ? 7.771 2.064 -3.028 1.00 98.25 172 LEU A N 1
ATOM 1330 C CA . LEU A 1 172 ? 7.182 2.032 -4.369 1.00 98.25 172 LEU A CA 1
ATOM 1331 C C . LEU A 1 172 ? 7.338 3.368 -5.103 1.00 98.25 172 LEU A C 1
ATOM 1333 O O . LEU A 1 172 ? 7.574 3.396 -6.308 1.00 98.25 172 LEU A O 1
ATOM 1337 N N . ARG A 1 173 ? 7.217 4.493 -4.391 1.00 98.44 173 ARG A N 1
ATOM 1338 C CA . ARG A 1 173 ? 7.418 5.821 -4.982 1.00 98.44 173 ARG A CA 1
ATOM 1339 C C . ARG A 1 173 ? 8.865 6.027 -5.424 1.00 98.44 173 ARG A C 1
ATOM 1341 O O . ARG A 1 173 ? 9.078 6.579 -6.503 1.00 98.44 173 ARG A O 1
ATOM 1348 N N . ASP A 1 174 ? 9.819 5.589 -4.612 1.00 98.25 174 ASP A N 1
ATOM 1349 C CA . ASP A 1 174 ? 11.247 5.702 -4.908 1.00 98.25 174 ASP A CA 1
ATOM 1350 C C . ASP A 1 174 ? 11.620 4.813 -6.110 1.00 98.25 174 ASP A C 1
ATOM 1352 O O . ASP A 1 174 ? 12.261 5.283 -7.051 1.00 98.25 174 ASP A O 1
ATOM 1356 N N . GLU A 1 175 ? 11.111 3.578 -6.161 1.00 98.50 175 GLU A N 1
ATOM 1357 C CA . GLU A 1 175 ? 11.256 2.671 -7.310 1.00 98.50 175 GLU A CA 1
ATOM 1358 C C . GLU A 1 175 ? 10.650 3.259 -8.594 1.00 98.50 175 GLU A C 1
ATOM 1360 O O . GLU A 1 175 ? 11.273 3.232 -9.656 1.00 98.50 175 GLU A O 1
ATOM 1365 N N . MET A 1 176 ? 9.458 3.861 -8.514 1.00 98.44 176 MET A N 1
ATOM 1366 C CA . MET A 1 176 ? 8.846 4.547 -9.657 1.00 98.44 176 MET A CA 1
ATOM 1367 C C . MET A 1 176 ? 9.666 5.751 -10.131 1.00 98.44 176 MET A C 1
ATOM 1369 O O . MET A 1 176 ? 9.690 6.038 -11.331 1.00 98.44 176 MET A O 1
ATOM 1373 N N . ALA A 1 177 ? 10.298 6.490 -9.217 1.00 98.19 177 ALA A N 1
ATOM 1374 C CA . ALA A 1 177 ? 11.161 7.610 -9.569 1.00 98.19 177 ALA A CA 1
ATOM 1375 C C . ALA A 1 177 ? 12.423 7.127 -10.301 1.00 98.19 177 ALA A C 1
ATOM 1377 O O . ALA A 1 177 ? 12.743 7.678 -11.355 1.00 98.19 177 ALA A O 1
ATOM 1378 N N . ALA A 1 178 ? 13.063 6.062 -9.809 1.00 98.06 178 ALA A N 1
ATOM 1379 C CA . ALA A 1 178 ? 1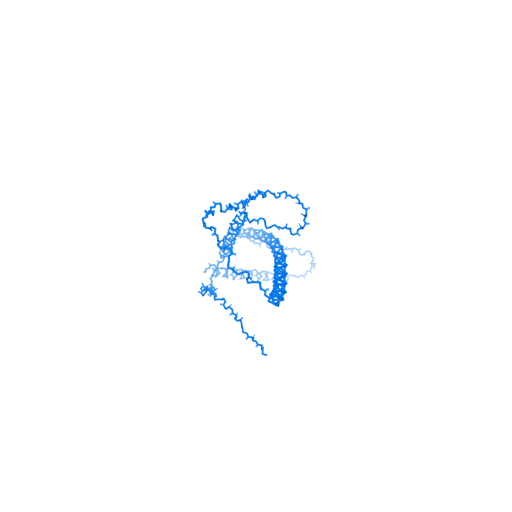4.205 5.426 -10.466 1.00 98.06 178 ALA A CA 1
ATOM 1380 C C . ALA A 1 178 ? 13.835 4.908 -11.866 1.00 98.06 178 ALA A C 1
ATOM 1382 O O . ALA A 1 178 ? 14.455 5.292 -12.854 1.00 98.06 178 ALA A O 1
ATOM 1383 N N . ALA A 1 179 ? 12.730 4.166 -11.993 1.00 97.81 179 ALA A N 1
ATOM 1384 C CA . ALA A 1 179 ? 12.269 3.658 -13.286 1.00 97.81 179 ALA A CA 1
ATOM 1385 C C . ALA A 1 179 ? 11.991 4.781 -14.305 1.00 97.81 179 ALA A C 1
ATOM 1387 O O . ALA A 1 179 ? 12.225 4.625 -15.504 1.00 97.81 179 ALA A O 1
ATOM 1388 N N . ARG A 1 180 ? 11.497 5.944 -13.855 1.00 98.44 180 ARG A N 1
ATOM 1389 C CA . ARG A 1 180 ? 11.309 7.116 -14.729 1.00 98.44 180 ARG A CA 1
ATOM 1390 C C . ARG A 1 180 ? 12.635 7.698 -15.213 1.00 98.44 180 ARG A C 1
ATOM 1392 O O . ARG A 1 180 ? 12.696 8.122 -16.366 1.00 98.44 180 ARG A O 1
ATOM 1399 N N . GLN A 1 181 ? 13.657 7.725 -14.359 1.00 98.69 181 GLN A N 1
ATOM 1400 C CA . GLN A 1 181 ? 15.004 8.158 -14.736 1.00 98.69 181 GLN A CA 1
ATOM 1401 C C . GLN A 1 181 ? 15.615 7.196 -15.757 1.00 98.69 181 GLN A C 1
ATOM 1403 O O . GLN A 1 181 ? 16.063 7.650 -16.808 1.00 98.69 181 GLN A O 1
ATOM 1408 N N . ASP A 1 182 ? 15.511 5.888 -15.523 1.00 98.25 182 ASP A N 1
ATOM 1409 C CA . ASP A 1 182 ? 15.993 4.865 -16.457 1.00 98.25 182 ASP A CA 1
ATOM 1410 C C . ASP A 1 182 ? 15.313 4.993 -17.828 1.00 98.25 182 ASP A C 1
ATOM 1412 O O . ASP A 1 182 ? 15.968 4.977 -18.869 1.00 98.25 182 ASP A O 1
ATOM 1416 N N . ILE A 1 183 ? 13.990 5.196 -17.856 1.00 98.06 183 ILE A N 1
ATOM 1417 C CA . ILE A 1 183 ? 13.247 5.424 -19.105 1.00 98.06 183 ILE A CA 1
ATOM 1418 C C . ILE A 1 183 ? 13.729 6.693 -19.819 1.00 98.06 183 ILE A C 1
ATOM 1420 O O . ILE A 1 183 ? 13.807 6.701 -21.049 1.00 98.06 183 ILE A O 1
ATOM 1424 N N . ALA A 1 184 ? 14.016 7.772 -19.087 1.00 98.12 184 ALA A N 1
ATOM 1425 C CA . ALA A 1 184 ? 14.536 9.003 -19.680 1.00 98.12 184 ALA A CA 1
ATOM 1426 C C . ALA A 1 184 ? 15.920 8.771 -20.305 1.00 98.12 184 ALA A C 1
ATOM 1428 O O . ALA A 1 184 ? 16.117 9.090 -21.476 1.00 98.12 184 ALA A O 1
ATOM 1429 N N . GLN A 1 185 ? 16.819 8.106 -19.579 1.00 98.56 185 GLN A N 1
ATOM 1430 C CA . GLN A 1 185 ? 18.151 7.757 -20.067 1.00 98.56 185 GLN A CA 1
ATOM 1431 C C . GLN A 1 185 ? 18.087 6.856 -21.309 1.00 98.56 185 GLN A C 1
ATOM 1433 O O . GLN A 1 185 ? 18.776 7.096 -22.301 1.00 98.56 185 GLN A O 1
ATOM 1438 N N . LEU A 1 186 ? 17.221 5.840 -21.301 1.00 98.19 186 LEU A N 1
ATOM 1439 C CA . LEU A 1 186 ? 17.023 4.963 -22.456 1.00 98.19 186 LEU A CA 1
ATOM 1440 C C . LEU A 1 186 ? 16.493 5.727 -23.674 1.00 98.19 186 LEU A C 1
ATOM 1442 O O . LEU A 1 186 ? 16.892 5.436 -24.799 1.00 98.19 186 LEU A O 1
ATOM 1446 N N . ARG A 1 187 ? 15.618 6.721 -23.483 1.00 98.31 187 ARG A N 1
ATOM 1447 C CA . ARG A 1 187 ? 15.132 7.564 -24.587 1.00 98.31 187 ARG A CA 1
ATOM 1448 C C . ARG A 1 187 ? 16.246 8.391 -25.214 1.00 98.31 187 ARG A C 1
ATOM 1450 O O . ARG A 1 187 ? 16.284 8.489 -26.436 1.00 98.31 187 ARG A O 1
ATOM 1457 N N . GLU A 1 188 ? 17.147 8.944 -24.409 1.00 98.56 188 GLU A N 1
ATOM 1458 C CA . GLU A 1 188 ? 18.317 9.678 -24.906 1.00 98.56 188 GLU A CA 1
ATOM 1459 C C . GLU A 1 188 ? 19.255 8.763 -25.702 1.00 98.56 188 GLU A C 1
ATOM 1461 O O . GLU A 1 188 ? 19.688 9.116 -26.800 1.00 98.56 188 GLU A O 1
ATOM 1466 N N . GLN A 1 189 ? 19.504 7.546 -25.206 1.00 98.25 189 GLN A N 1
ATOM 1467 C CA . GLN A 1 189 ? 20.298 6.549 -25.930 1.00 98.25 189 GLN A CA 1
ATOM 1468 C C . GLN A 1 189 ? 19.654 6.166 -27.268 1.00 98.25 189 GLN A C 1
ATOM 1470 O O . GLN A 1 189 ? 20.336 6.112 -28.291 1.00 98.25 189 GLN A O 1
ATOM 1475 N N . VAL A 1 190 ? 18.336 5.938 -27.284 1.00 98.06 190 VAL A N 1
ATOM 1476 C CA . VAL A 1 190 ? 17.594 5.641 -28.517 1.00 98.06 190 VAL A CA 1
ATOM 1477 C C . VAL A 1 190 ? 17.664 6.812 -29.496 1.00 98.06 190 VAL A C 1
ATOM 1479 O O . VAL A 1 190 ? 17.895 6.575 -30.678 1.00 98.06 190 VAL A O 1
ATOM 1482 N N . ALA A 1 191 ? 17.514 8.055 -29.032 1.00 98.00 191 ALA A N 1
ATOM 1483 C CA . ALA A 1 191 ? 17.635 9.238 -29.884 1.00 98.00 191 ALA A CA 1
ATOM 1484 C C . ALA A 1 191 ? 19.027 9.327 -30.535 1.00 98.00 191 ALA A C 1
ATOM 1486 O O . ALA A 1 191 ? 19.125 9.444 -31.753 1.00 98.00 191 ALA A O 1
ATOM 1487 N N . SER A 1 192 ? 20.095 9.137 -29.753 1.00 98.44 192 SER A N 1
ATOM 1488 C CA . SER A 1 192 ? 21.474 9.110 -30.262 1.00 98.44 192 SER A CA 1
ATOM 1489 C C . SER A 1 192 ? 21.691 8.025 -31.326 1.00 98.44 192 SER A C 1
ATOM 1491 O O . SER A 1 192 ? 22.278 8.279 -32.379 1.00 98.44 192 SER A O 1
ATOM 1493 N N . LEU A 1 193 ? 21.170 6.815 -31.101 1.00 97.62 193 LEU A N 1
ATOM 1494 C CA . LEU A 1 193 ? 21.254 5.727 -32.082 1.00 97.62 193 LEU A CA 1
ATOM 1495 C C . LEU A 1 193 ? 20.460 6.023 -33.362 1.00 97.62 193 LEU A C 1
ATOM 1497 O O . LEU A 1 193 ? 20.896 5.653 -34.456 1.00 97.62 193 LEU A O 1
ATOM 1501 N N . VAL A 1 194 ? 19.304 6.681 -33.245 1.00 97.88 194 VAL A N 1
ATOM 1502 C CA . VAL A 1 194 ? 18.505 7.121 -34.396 1.00 97.88 194 VAL A CA 1
ATOM 1503 C C . VAL A 1 194 ? 19.284 8.140 -35.228 1.00 97.88 194 VAL A C 1
ATOM 1505 O O . VAL A 1 194 ? 19.361 7.974 -36.446 1.00 97.88 194 VAL A O 1
ATOM 1508 N N . ASP A 1 195 ? 19.927 9.118 -34.591 1.00 97.62 195 ASP A N 1
ATOM 1509 C CA . ASP A 1 195 ? 20.742 10.127 -35.276 1.00 97.62 195 ASP A CA 1
ATOM 1510 C C . ASP A 1 195 ? 21.945 9.496 -35.993 1.00 97.62 195 ASP A C 1
ATOM 1512 O O . ASP A 1 195 ? 22.178 9.758 -37.177 1.00 97.62 195 ASP A O 1
ATOM 1516 N N . GLN A 1 196 ? 22.661 8.585 -35.324 1.00 97.88 196 GLN A N 1
ATOM 1517 C CA . GLN A 1 196 ? 23.768 7.828 -35.926 1.00 97.88 196 GLN A CA 1
ATOM 1518 C C . GLN A 1 196 ? 23.309 7.015 -37.141 1.00 97.88 196 GLN A C 1
ATOM 1520 O O . GLN A 1 196 ? 23.957 7.022 -38.190 1.00 97.88 196 GLN A O 1
ATOM 1525 N N . THR A 1 197 ? 22.160 6.345 -37.025 1.00 97.19 197 THR A N 1
ATOM 1526 C CA . THR A 1 197 ? 21.570 5.573 -38.126 1.00 97.19 197 THR A CA 1
ATOM 1527 C C . THR A 1 197 ? 21.169 6.484 -39.288 1.00 97.19 197 THR A C 1
ATOM 1529 O O . THR A 1 197 ? 21.363 6.125 -40.451 1.00 97.19 197 THR A O 1
ATOM 1532 N N . GLY A 1 198 ? 20.641 7.676 -38.994 1.00 97.12 198 GLY A N 1
ATOM 1533 C CA . GLY A 1 198 ? 20.315 8.697 -39.986 1.00 97.12 198 GLY A CA 1
ATOM 1534 C C . GLY A 1 198 ? 21.545 9.180 -40.755 1.00 97.12 198 GLY A C 1
ATOM 1535 O O . GLY A 1 198 ? 21.521 9.193 -41.988 1.00 97.12 198 GLY A O 1
ATOM 1536 N N . SER A 1 199 ? 22.635 9.494 -40.047 1.00 97.50 199 SER A N 1
ATOM 1537 C CA . SER A 1 199 ? 23.918 9.875 -40.656 1.00 97.50 199 SER A CA 1
ATOM 1538 C C . SER A 1 199 ? 24.463 8.766 -41.553 1.00 97.50 199 SER A C 1
ATOM 1540 O O . SER A 1 199 ? 24.773 9.007 -42.719 1.00 97.50 199 SER A O 1
ATOM 1542 N N . LEU A 1 200 ? 24.501 7.529 -41.048 1.00 96.94 200 LEU A N 1
ATOM 1543 C CA . LEU A 1 200 ? 24.996 6.379 -41.803 1.00 96.94 200 LEU A CA 1
ATOM 1544 C C . LEU A 1 200 ? 24.165 6.131 -43.069 1.00 96.94 200 LEU A C 1
ATOM 1546 O O . LEU A 1 200 ? 24.708 5.836 -44.133 1.00 96.94 200 LEU A O 1
ATOM 1550 N N . LYS A 1 201 ? 22.838 6.276 -42.977 1.00 96.94 201 LYS A N 1
ATOM 1551 C CA . LYS A 1 201 ? 21.937 6.155 -44.127 1.00 96.94 201 LYS A CA 1
ATOM 1552 C C . LYS A 1 201 ? 22.222 7.228 -45.179 1.00 96.94 201 LYS A C 1
ATOM 1554 O O . LYS A 1 201 ? 22.184 6.933 -46.375 1.00 96.94 201 LYS A O 1
ATOM 1559 N N . TRP A 1 202 ? 22.495 8.457 -44.754 1.00 97.56 202 TRP A N 1
ATOM 1560 C CA . TRP A 1 202 ? 22.842 9.549 -45.658 1.00 97.56 202 TRP A CA 1
ATOM 1561 C C . TRP A 1 202 ? 24.194 9.319 -46.347 1.00 97.56 202 TRP A C 1
ATOM 1563 O O . TRP A 1 202 ? 24.280 9.455 -47.569 1.00 97.56 202 TRP A O 1
ATOM 1573 N N . ASP A 1 203 ? 25.211 8.875 -45.606 1.00 95.31 203 ASP A N 1
ATOM 1574 C CA . ASP A 1 203 ? 26.518 8.502 -46.162 1.00 95.31 203 ASP A CA 1
ATOM 1575 C C . ASP A 1 203 ? 26.389 7.362 -47.176 1.00 95.31 203 ASP A C 1
ATOM 1577 O O . ASP A 1 203 ? 26.904 7.448 -48.293 1.00 95.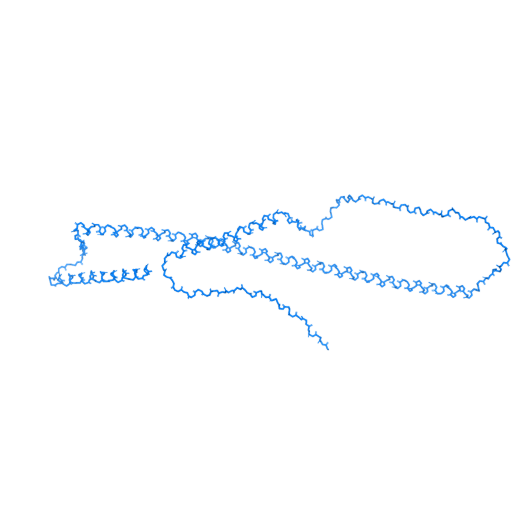31 203 ASP A O 1
ATOM 1581 N N . HIS A 1 204 ? 25.621 6.325 -46.837 1.00 92.94 204 HIS A N 1
ATOM 1582 C CA . HIS A 1 204 ? 25.318 5.230 -47.753 1.00 92.94 204 HIS A CA 1
ATOM 1583 C C . HIS A 1 204 ? 24.648 5.740 -49.038 1.00 92.94 204 HIS A C 1
ATOM 1585 O O . HIS A 1 204 ? 25.075 5.395 -50.139 1.00 92.94 204 HIS A O 1
ATOM 1591 N N . SER A 1 205 ? 23.642 6.614 -48.924 1.00 95.44 205 SER A N 1
ATOM 1592 C CA . SER A 1 205 ? 22.962 7.209 -50.083 1.00 95.44 205 SER A CA 1
ATOM 1593 C C . SER A 1 205 ? 23.919 7.987 -50.986 1.00 95.44 205 SER A C 1
ATOM 1595 O O . SER A 1 205 ? 23.782 7.938 -52.211 1.00 95.44 205 SER A O 1
ATOM 1597 N N . LYS A 1 206 ? 24.884 8.706 -50.405 1.00 93.75 206 LYS A N 1
ATOM 1598 C CA . LYS A 1 206 ? 25.910 9.427 -51.165 1.00 93.75 206 LYS A CA 1
ATOM 1599 C C . LYS A 1 206 ? 26.824 8.487 -51.934 1.00 93.75 206 LYS A C 1
ATOM 1601 O O . LYS A 1 206 ? 27.074 8.734 -53.111 1.00 93.75 206 LYS A O 1
ATOM 1606 N N . VAL A 1 207 ? 27.303 7.427 -51.284 1.00 90.19 207 VAL A N 1
ATOM 1607 C CA . VAL A 1 207 ? 28.164 6.420 -51.920 1.00 90.19 207 VAL A CA 1
ATOM 1608 C C . VAL A 1 207 ? 27.430 5.751 -53.079 1.00 90.19 207 VAL A C 1
ATOM 1610 O O . VAL A 1 207 ? 27.970 5.697 -54.181 1.00 90.19 207 VAL A O 1
ATOM 1613 N N . VAL A 1 208 ? 26.183 5.323 -52.866 1.00 89.25 208 VAL A N 1
ATOM 1614 C CA . VAL A 1 208 ? 25.344 4.732 -53.922 1.00 89.25 208 VAL A CA 1
ATOM 1615 C C . VAL A 1 208 ? 25.157 5.709 -55.086 1.00 89.25 208 VAL A C 1
ATOM 1617 O O . VAL A 1 208 ? 25.446 5.362 -56.225 1.00 89.25 208 VAL A O 1
ATOM 1620 N N . SER A 1 209 ? 24.798 6.966 -54.806 1.00 90.56 209 SER A N 1
ATOM 1621 C CA . SER A 1 209 ? 24.603 7.982 -55.855 1.00 90.56 209 SER A CA 1
ATOM 1622 C C . SER A 1 209 ? 25.877 8.275 -56.656 1.00 90.56 209 SER A C 1
ATOM 1624 O O . SER A 1 209 ? 25.806 8.599 -57.841 1.00 90.56 209 SER A O 1
ATOM 1626 N N . ALA A 1 210 ? 27.052 8.214 -56.020 1.00 88.94 210 ALA A N 1
ATOM 1627 C CA . ALA A 1 210 ? 28.332 8.390 -56.700 1.00 88.94 210 ALA A CA 1
ATOM 1628 C C . ALA A 1 210 ? 28.639 7.214 -57.639 1.00 88.94 210 ALA A C 1
ATOM 1630 O O . ALA A 1 210 ? 29.096 7.441 -58.760 1.00 88.94 210 ALA A O 1
ATOM 1631 N N . LEU A 1 211 ? 28.346 5.983 -57.206 1.00 85.25 211 LEU A N 1
ATOM 1632 C CA . LEU A 1 211 ? 28.497 4.775 -58.019 1.00 85.25 211 LEU A CA 1
ATOM 1633 C C . LEU A 1 211 ? 27.545 4.778 -59.226 1.00 85.25 211 LEU A C 1
ATOM 1635 O O . LEU A 1 211 ? 27.990 4.514 -60.341 1.00 85.25 211 LEU A O 1
ATOM 1639 N N . ASP A 1 212 ? 26.278 5.163 -59.036 1.00 85.12 212 ASP A N 1
ATOM 1640 C CA . ASP A 1 212 ? 25.268 5.214 -60.109 1.00 85.12 212 ASP A CA 1
ATOM 1641 C C . ASP A 1 212 ? 25.643 6.188 -61.236 1.00 85.12 212 ASP A C 1
ATOM 1643 O O . ASP A 1 212 ? 25.315 5.973 -62.402 1.00 85.12 212 ASP A O 1
ATOM 1647 N N . ARG A 1 213 ? 26.382 7.257 -60.915 1.00 91.62 213 ARG A N 1
ATOM 1648 C CA . ARG A 1 213 ? 26.882 8.237 -61.896 1.00 91.62 213 ARG A CA 1
ATOM 1649 C C . ARG A 1 213 ? 28.149 7.776 -62.630 1.00 91.62 213 ARG A C 1
ATOM 1651 O O . ARG A 1 213 ? 28.811 8.595 -63.264 1.00 91.62 213 ARG A O 1
ATOM 1658 N N . GLY A 1 214 ? 28.526 6.500 -62.522 1.00 89.38 214 GLY A N 1
ATOM 1659 C CA . GLY A 1 214 ? 29.773 5.967 -63.079 1.00 89.38 214 GLY A CA 1
ATOM 1660 C C . GLY A 1 214 ? 31.023 6.437 -62.329 1.00 89.38 214 GLY A C 1
ATOM 1661 O O . GLY A 1 214 ? 32.134 6.356 -62.856 1.00 89.38 214 GLY A O 1
ATOM 1662 N N . GLY A 1 215 ? 30.866 6.954 -61.106 1.00 78.25 215 GLY A N 1
ATOM 1663 C CA . GLY A 1 215 ? 31.984 7.361 -60.272 1.00 78.25 215 GLY A CA 1
ATOM 1664 C C . GLY A 1 215 ? 32.792 6.146 -59.828 1.00 78.25 215 GLY A C 1
ATOM 1665 O O . GLY A 1 215 ? 32.320 5.324 -59.047 1.00 78.25 215 GLY A O 1
ATOM 1666 N N . VAL A 1 216 ? 34.043 6.045 -60.279 1.00 75.69 216 VAL A N 1
ATOM 1667 C CA . VAL A 1 216 ? 35.016 5.138 -59.661 1.00 75.69 216 VAL A CA 1
ATOM 1668 C C . VAL A 1 216 ? 35.333 5.701 -58.280 1.00 75.69 216 VAL A C 1
ATOM 1670 O O . VAL A 1 216 ? 35.768 6.851 -58.177 1.00 75.69 216 VAL A O 1
ATOM 1673 N N . LEU A 1 217 ? 35.130 4.909 -57.221 1.00 71.94 217 LEU A N 1
ATOM 1674 C CA . LEU A 1 217 ? 35.607 5.257 -55.883 1.00 71.94 217 LEU A CA 1
ATOM 1675 C C . LEU A 1 217 ? 37.125 5.418 -55.961 1.00 71.94 217 LEU A C 1
ATOM 1677 O O . LEU A 1 217 ? 37.878 4.443 -55.947 1.00 71.94 217 LEU A O 1
ATOM 1681 N N . ARG A 1 218 ? 37.585 6.664 -56.097 1.00 65.44 218 ARG A N 1
ATOM 1682 C CA . ARG A 1 218 ? 39.001 6.984 -55.988 1.00 65.44 218 ARG A CA 1
ATOM 1683 C C . ARG A 1 218 ? 39.378 6.714 -54.545 1.00 65.44 218 ARG A C 1
ATOM 1685 O O . ARG A 1 218 ? 39.122 7.537 -53.673 1.00 65.44 218 ARG A O 1
ATOM 1692 N N . VAL A 1 219 ? 39.977 5.552 -54.308 1.00 67.50 219 VAL A N 1
ATOM 1693 C CA . VAL A 1 219 ? 40.710 5.279 -53.078 1.00 67.50 219 VAL A CA 1
ATOM 1694 C C . VAL A 1 219 ? 41.781 6.357 -53.009 1.00 67.50 219 VAL A C 1
ATOM 1696 O O . VAL A 1 219 ? 42.769 6.309 -53.745 1.00 67.50 219 VAL A O 1
ATOM 1699 N N . SER A 1 220 ? 41.543 7.393 -52.203 1.00 60.12 220 SER A N 1
ATOM 1700 C CA . SER A 1 220 ? 42.553 8.397 -51.916 1.00 60.12 220 SER A CA 1
ATOM 1701 C C . SER A 1 220 ? 43.699 7.643 -51.268 1.00 60.12 220 SER A C 1
ATOM 1703 O O . SER A 1 220 ? 43.604 7.221 -50.116 1.00 60.12 220 SER A O 1
ATOM 1705 N N . LYS A 1 221 ? 44.752 7.392 -52.046 1.00 65.94 221 LYS A N 1
ATOM 1706 C CA . LYS A 1 221 ? 45.978 6.798 -51.542 1.00 65.94 221 LYS A CA 1
ATOM 1707 C C . LYS A 1 221 ? 46.529 7.811 -50.554 1.00 65.94 221 LYS A C 1
ATOM 1709 O O . LYS A 1 221 ? 47.102 8.817 -50.961 1.00 65.94 221 LYS A O 1
ATOM 1714 N N . GLN A 1 222 ? 46.248 7.602 -49.273 1.00 59.50 222 GLN A N 1
ATOM 1715 C CA . GLN A 1 222 ? 46.760 8.453 -48.218 1.00 59.50 222 GLN A CA 1
ATOM 1716 C C . GLN A 1 222 ? 48.273 8.338 -48.317 1.00 59.50 222 GLN A C 1
ATOM 1718 O O . GLN A 1 222 ? 48.831 7.255 -48.126 1.00 59.50 222 GLN A O 1
ATOM 1723 N N . ALA A 1 223 ? 48.914 9.414 -48.769 1.00 54.03 223 ALA A N 1
ATOM 1724 C CA . ALA A 1 223 ? 50.355 9.468 -48.838 1.00 54.03 223 ALA A CA 1
ATOM 1725 C C . ALA A 1 223 ? 50.835 9.300 -47.398 1.00 54.03 223 ALA A C 1
ATOM 1727 O O . ALA A 1 223 ? 50.730 10.223 -46.596 1.00 54.03 223 ALA A O 1
ATOM 1728 N N . ARG A 1 224 ? 51.287 8.092 -47.050 1.00 57.12 224 ARG A N 1
ATOM 1729 C CA . ARG A 1 224 ? 52.164 7.902 -45.903 1.00 57.12 224 ARG A CA 1
ATOM 1730 C C . ARG A 1 224 ? 53.419 8.690 -46.245 1.00 57.12 224 ARG A C 1
ATOM 1732 O O . ARG A 1 224 ? 54.289 8.212 -46.967 1.00 57.12 224 ARG A O 1
ATOM 1739 N N . THR A 1 225 ? 53.436 9.950 -45.834 1.00 61.09 225 THR A N 1
ATOM 1740 C CA . THR A 1 225 ? 54.655 10.729 -45.693 1.00 61.09 225 THR A CA 1
ATOM 1741 C C . THR A 1 225 ? 55.427 10.027 -44.591 1.00 61.09 225 THR A C 1
ATOM 1743 O O . THR A 1 225 ? 55.072 10.204 -43.436 1.00 61.09 225 THR A O 1
ATOM 1746 N N . ASP A 1 226 ? 56.262 9.062 -44.977 1.00 59.72 226 ASP A N 1
ATOM 1747 C CA . ASP A 1 226 ? 57.432 8.546 -44.250 1.00 59.72 226 ASP A CA 1
ATOM 1748 C C . ASP A 1 226 ? 57.769 7.146 -44.772 1.00 59.72 226 ASP A C 1
ATOM 1750 O O . ASP A 1 226 ? 57.439 6.130 -44.169 1.00 59.72 226 ASP A O 1
ATOM 1754 N N . SER A 1 227 ? 58.421 7.092 -45.934 1.00 50.97 227 SER A N 1
ATOM 1755 C CA . SER A 1 227 ? 59.361 6.011 -46.251 1.00 50.97 227 SER A CA 1
ATOM 1756 C C . SER A 1 227 ? 60.093 6.349 -47.543 1.00 50.97 227 SER A C 1
ATOM 1758 O O . SER A 1 227 ? 59.592 6.174 -48.656 1.00 50.97 227 SER A O 1
ATOM 1760 N N . THR A 1 228 ? 61.287 6.885 -47.344 1.00 59.50 228 THR A N 1
ATOM 1761 C CA . THR A 1 228 ? 62.351 7.064 -48.320 1.00 59.50 228 THR A CA 1
ATOM 1762 C C . THR A 1 228 ? 62.687 5.739 -49.007 1.00 59.50 228 THR A C 1
ATOM 1764 O 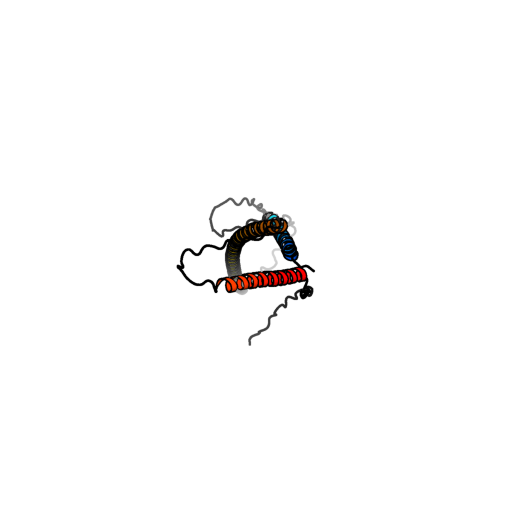O . THR A 1 228 ? 63.029 4.770 -48.345 1.00 59.50 228 THR A O 1
ATOM 1767 N N . SER A 1 229 ? 62.642 5.773 -50.341 1.00 60.25 229 SER A N 1
ATOM 1768 C CA . SER A 1 229 ? 63.485 5.020 -51.279 1.00 60.25 229 SER A CA 1
ATOM 1769 C C . SER A 1 229 ? 63.484 3.484 -51.229 1.00 60.25 229 SER A C 1
ATOM 1771 O O . SER A 1 229 ? 64.161 2.874 -50.411 1.00 60.25 229 SER A O 1
ATOM 1773 N N . GLY A 1 230 ? 62.907 2.896 -52.283 1.00 56.44 230 GLY A N 1
ATOM 1774 C CA . GLY A 1 230 ? 63.447 1.681 -52.903 1.00 56.44 230 GLY A CA 1
ATOM 1775 C C . GLY A 1 230 ? 62.599 0.427 -52.739 1.00 56.44 230 GLY A C 1
ATOM 1776 O O . GLY A 1 230 ? 62.876 -0.365 -51.858 1.00 56.44 230 GLY A O 1
ATOM 1777 N N . ASP A 1 231 ? 61.586 0.246 -53.595 1.00 55.12 231 ASP A N 1
ATOM 1778 C CA . ASP A 1 231 ? 61.351 -1.035 -54.286 1.00 55.12 231 ASP A CA 1
ATOM 1779 C C . ASP A 1 231 ? 60.106 -0.977 -55.183 1.00 55.12 231 ASP A C 1
ATOM 1781 O O . ASP A 1 231 ? 58.980 -0.715 -54.758 1.00 55.12 231 ASP A O 1
ATOM 1785 N N . VAL A 1 232 ? 60.309 -1.216 -56.479 1.00 56.56 232 VAL A N 1
ATOM 1786 C CA . VAL A 1 232 ? 59.269 -1.129 -57.520 1.00 56.56 232 VAL A CA 1
ATOM 1787 C C . VAL A 1 232 ? 58.444 -2.425 -57.619 1.00 56.56 232 VAL A C 1
ATOM 1789 O O . VAL A 1 232 ? 57.345 -2.400 -58.172 1.00 56.56 232 VAL A O 1
ATOM 1792 N N . GLN A 1 233 ? 58.894 -3.532 -57.015 1.00 56.00 233 GLN A N 1
ATOM 1793 C CA . GLN A 1 233 ? 58.202 -4.830 -57.077 1.00 56.00 233 GLN A CA 1
ATOM 1794 C C . GLN A 1 233 ? 57.042 -5.014 -56.079 1.00 56.00 233 GLN A C 1
ATOM 1796 O O . GLN A 1 233 ? 56.207 -5.889 -56.288 1.00 56.00 233 GLN A O 1
ATOM 1801 N N . LEU A 1 234 ? 56.899 -4.166 -55.053 1.00 54.88 234 LEU A N 1
ATOM 1802 C CA . LEU A 1 234 ? 55.799 -4.280 -54.075 1.00 54.88 234 LEU A CA 1
ATOM 1803 C C . LEU A 1 234 ? 54.453 -3.709 -54.571 1.00 54.88 234 LEU A C 1
ATOM 1805 O O . LEU A 1 234 ? 53.405 -3.964 -53.979 1.00 54.88 234 LEU A O 1
ATOM 1809 N N . LYS A 1 235 ? 54.436 -2.977 -55.695 1.00 56.09 235 LYS A N 1
ATOM 1810 C CA . LYS A 1 235 ? 53.226 -2.282 -56.179 1.00 56.09 235 LYS A CA 1
ATOM 1811 C C . LYS A 1 235 ? 52.134 -3.209 -56.718 1.00 56.09 235 LYS A C 1
ATOM 1813 O O . LYS A 1 235 ? 50.963 -2.843 -56.659 1.00 56.09 235 LYS A O 1
ATOM 1818 N N . THR A 1 236 ? 52.471 -4.389 -57.235 1.00 57.94 236 THR A N 1
ATOM 1819 C CA . THR A 1 236 ? 51.478 -5.358 -57.734 1.00 57.94 236 THR A CA 1
ATOM 1820 C C . THR A 1 236 ? 50.787 -6.099 -56.592 1.00 57.94 236 THR A C 1
ATOM 1822 O O . THR A 1 236 ? 49.591 -6.371 -56.680 1.00 57.94 236 THR A O 1
ATOM 1825 N N . GLN A 1 237 ? 51.497 -6.371 -55.494 1.00 61.28 237 GLN A N 1
ATOM 1826 C CA . GLN A 1 237 ? 50.945 -7.086 -54.341 1.00 61.28 237 GLN A CA 1
ATOM 1827 C C . GLN A 1 237 ? 49.879 -6.258 -53.605 1.00 61.28 237 GLN A C 1
ATOM 1829 O O . GLN A 1 237 ? 48.836 -6.795 -53.228 1.00 61.28 237 GLN A O 1
ATOM 1834 N N . ASP A 1 238 ? 50.072 -4.941 -53.511 1.00 61.31 238 ASP A N 1
ATOM 1835 C CA . ASP A 1 238 ? 49.096 -4.021 -52.911 1.00 61.31 238 ASP A CA 1
ATOM 1836 C C . ASP A 1 238 ? 47.773 -3.949 -53.693 1.00 61.31 238 ASP A C 1
ATOM 1838 O O . ASP A 1 238 ? 46.695 -3.850 -53.101 1.00 61.31 238 ASP A O 1
ATOM 1842 N N . VAL A 1 239 ? 47.822 -4.039 -55.028 1.00 64.44 239 VAL A N 1
ATOM 1843 C CA . VAL A 1 239 ? 46.615 -4.006 -55.873 1.00 64.44 239 VAL A CA 1
ATOM 1844 C C . VAL A 1 239 ? 45.780 -5.273 -55.679 1.00 64.44 239 VAL A C 1
ATOM 1846 O O . VAL A 1 239 ? 44.567 -5.183 -55.480 1.00 64.44 239 VAL A O 1
ATOM 1849 N N . TYR A 1 240 ? 46.413 -6.450 -55.662 1.00 69.69 240 TYR A N 1
ATOM 1850 C CA . TYR A 1 240 ? 45.711 -7.709 -55.393 1.00 69.69 240 TYR A CA 1
ATOM 1851 C C . TYR A 1 240 ? 45.184 -7.789 -53.954 1.00 69.69 240 TYR A C 1
ATOM 1853 O O . TYR A 1 240 ? 44.086 -8.303 -53.734 1.00 69.69 240 TYR A O 1
ATOM 1861 N N . ALA A 1 241 ? 45.904 -7.226 -52.978 1.00 70.06 241 ALA A N 1
ATOM 1862 C CA . ALA A 1 241 ? 45.419 -7.116 -51.604 1.00 70.06 241 ALA A CA 1
ATOM 1863 C C . ALA A 1 241 ? 44.172 -6.216 -51.507 1.00 70.06 241 ALA A C 1
ATOM 1865 O O . ALA A 1 241 ? 43.205 -6.575 -50.830 1.00 70.06 241 ALA A O 1
ATOM 1866 N N . SER A 1 242 ? 44.152 -5.094 -52.235 1.00 69.88 242 SER A N 1
ATOM 1867 C CA . SER A 1 242 ? 43.007 -4.177 -52.290 1.00 69.88 242 SER A CA 1
ATOM 1868 C C . SER A 1 242 ? 41.772 -4.819 -52.940 1.00 69.88 242 SER A C 1
ATOM 1870 O O . SER A 1 242 ? 40.683 -4.779 -52.362 1.00 69.88 242 SER A O 1
ATOM 1872 N N . TYR A 1 243 ? 41.939 -5.512 -54.073 1.00 70.38 243 TYR A N 1
ATOM 1873 C CA . TYR A 1 243 ? 40.854 -6.281 -54.701 1.00 70.38 243 TYR A CA 1
ATOM 1874 C C . TYR A 1 243 ? 40.340 -7.406 -53.795 1.00 70.38 243 TYR A C 1
ATOM 1876 O O . TYR A 1 243 ? 39.131 -7.617 -53.682 1.00 70.38 243 TYR A O 1
ATOM 1884 N N . GLY A 1 244 ? 41.244 -8.101 -53.100 1.00 74.88 244 GLY A N 1
ATOM 1885 C CA . GLY A 1 244 ? 40.886 -9.133 -52.132 1.00 74.88 244 GLY A CA 1
ATOM 1886 C C . GLY A 1 244 ? 40.059 -8.594 -50.961 1.00 74.88 244 GLY A C 1
ATOM 1887 O O . GLY A 1 244 ? 39.141 -9.274 -50.504 1.00 74.88 244 GLY A O 1
ATOM 1888 N N . GLN A 1 245 ? 40.340 -7.377 -50.485 1.00 73.00 245 GLN A N 1
ATOM 1889 C CA . GLN A 1 245 ? 39.544 -6.726 -49.440 1.00 73.00 245 GLN A CA 1
ATOM 1890 C C . GLN A 1 245 ? 38.159 -6.310 -49.945 1.00 73.00 245 GLN A C 1
ATOM 1892 O O . GLN A 1 245 ? 37.167 -6.604 -49.278 1.00 73.00 245 GLN A O 1
ATOM 1897 N N . PHE A 1 246 ? 38.066 -5.710 -51.136 1.00 74.56 246 PHE A N 1
ATOM 1898 C CA . PHE A 1 246 ? 36.780 -5.333 -51.732 1.00 74.56 246 PHE A CA 1
ATOM 1899 C C . PHE A 1 246 ? 35.858 -6.546 -51.908 1.00 74.56 246 PHE A C 1
ATOM 1901 O O . PHE A 1 246 ? 34.707 -6.531 -51.473 1.00 74.56 246 PHE A O 1
ATOM 1908 N N . ASN A 1 247 ? 36.391 -7.645 -52.450 1.00 76.94 247 ASN A N 1
ATOM 1909 C CA . ASN A 1 247 ? 35.602 -8.851 -52.686 1.00 76.94 247 ASN A CA 1
ATOM 1910 C C . ASN A 1 247 ? 35.092 -9.469 -51.368 1.00 76.94 247 ASN A C 1
ATOM 1912 O O . ASN A 1 247 ? 33.949 -9.918 -51.291 1.00 76.94 247 ASN A O 1
ATOM 1916 N N . ARG A 1 248 ? 35.891 -9.420 -50.289 1.00 79.38 248 ARG A N 1
ATOM 1917 C CA . ARG A 1 248 ? 35.447 -9.851 -48.948 1.00 79.38 248 ARG A CA 1
ATOM 1918 C C . ARG A 1 248 ? 34.300 -8.994 -48.416 1.00 79.38 248 ARG A C 1
ATOM 1920 O O . ARG A 1 248 ? 33.357 -9.551 -47.858 1.00 79.38 248 ARG A O 1
ATOM 1927 N N . VAL A 1 249 ? 34.352 -7.673 -48.607 1.00 77.44 249 VAL A N 1
ATOM 1928 C CA . VAL A 1 249 ? 33.274 -6.758 -48.191 1.00 77.44 249 VAL A CA 1
ATOM 1929 C C . VAL A 1 249 ? 31.989 -7.047 -48.969 1.00 77.44 249 VAL A C 1
ATOM 1931 O O . VAL A 1 249 ? 30.932 -7.190 -48.358 1.00 77.44 249 VAL A O 1
ATOM 1934 N N . CYS A 1 250 ? 32.067 -7.222 -50.291 1.00 76.81 250 CYS A N 1
ATOM 1935 C CA . CYS A 1 250 ? 30.905 -7.557 -51.117 1.00 76.81 250 CYS A CA 1
ATOM 1936 C C . CYS A 1 250 ? 30.273 -8.902 -50.729 1.00 76.81 250 CYS A C 1
ATOM 1938 O O . CYS A 1 250 ? 29.049 -8.995 -50.601 1.00 76.81 250 CYS A O 1
ATOM 1940 N N . VAL A 1 251 ? 31.088 -9.934 -50.487 1.00 84.25 251 VAL A N 1
ATOM 1941 C CA . VAL A 1 251 ? 30.604 -11.251 -50.040 1.00 84.25 251 VAL A CA 1
ATOM 1942 C C . VAL A 1 251 ? 29.950 -11.158 -48.657 1.00 84.25 251 VAL A C 1
ATOM 1944 O O . VAL A 1 251 ? 28.859 -11.697 -48.461 1.00 84.25 251 VAL A O 1
ATOM 1947 N N . ALA A 1 252 ? 30.555 -10.428 -47.716 1.00 80.50 252 ALA A N 1
ATOM 1948 C CA . ALA A 1 252 ? 29.987 -10.217 -46.385 1.00 80.50 252 ALA A CA 1
ATOM 1949 C C . ALA A 1 252 ? 28.655 -9.447 -46.440 1.00 80.50 252 ALA A C 1
ATOM 1951 O O . ALA A 1 252 ? 27.690 -9.834 -45.776 1.00 80.50 252 ALA A O 1
ATOM 1952 N N . HIS A 1 253 ? 28.567 -8.409 -47.276 1.00 78.75 253 HIS A N 1
ATOM 1953 C CA . HIS A 1 253 ? 27.345 -7.630 -47.465 1.00 78.75 253 HIS A CA 1
ATOM 1954 C C . HIS A 1 253 ? 26.230 -8.464 -48.117 1.00 78.75 253 HIS A C 1
ATOM 1956 O O . HIS A 1 253 ? 25.088 -8.440 -47.659 1.00 78.75 253 HIS A O 1
ATOM 1962 N N . SER A 1 254 ? 26.556 -9.278 -49.128 1.00 81.62 254 SER A N 1
ATOM 1963 C CA . SER A 1 254 ? 25.610 -10.220 -49.745 1.00 81.62 254 SER A CA 1
ATOM 1964 C C . SER A 1 254 ? 25.070 -11.238 -48.730 1.00 81.62 254 SER A C 1
ATOM 1966 O O . SER A 1 254 ? 23.866 -11.505 -48.685 1.00 81.62 254 SER A O 1
ATOM 1968 N N . ALA A 1 255 ? 25.935 -11.760 -47.854 1.00 83.75 255 ALA A N 1
ATOM 1969 C CA . ALA A 1 255 ? 25.538 -12.674 -46.785 1.00 83.75 255 ALA A CA 1
ATOM 1970 C C . ALA A 1 255 ? 24.627 -11.999 -45.743 1.00 83.75 255 ALA A C 1
ATOM 1972 O O . ALA A 1 255 ? 23.615 -12.581 -45.343 1.00 83.75 255 ALA A O 1
ATOM 1973 N N . GLN A 1 256 ? 24.930 -10.760 -45.337 1.00 79.25 256 GLN A N 1
ATOM 1974 C CA . GLN A 1 256 ? 24.059 -9.990 -44.445 1.00 79.25 256 GLN A CA 1
ATOM 1975 C C . GLN A 1 256 ? 22.702 -9.699 -45.093 1.00 79.25 256 GLN A C 1
ATOM 1977 O O . GLN A 1 256 ? 21.674 -9.922 -44.458 1.00 79.25 256 GLN A O 1
ATOM 1982 N N . HIS A 1 257 ? 22.670 -9.285 -46.360 1.00 78.62 257 HIS A N 1
ATOM 1983 C CA . HIS A 1 257 ? 21.427 -9.023 -47.086 1.00 78.62 257 HIS A CA 1
ATOM 1984 C C . HIS A 1 257 ? 20.535 -10.274 -47.181 1.00 78.62 257 HIS A C 1
ATOM 1986 O O . HIS A 1 257 ? 19.329 -10.201 -46.937 1.00 78.62 257 HIS A O 1
ATOM 1992 N N . LYS A 1 258 ? 21.125 -11.452 -47.441 1.00 82.69 258 LYS A N 1
ATOM 1993 C CA . LYS A 1 258 ? 20.416 -12.747 -47.377 1.00 82.69 258 LYS A CA 1
ATOM 1994 C C . LYS A 1 258 ? 19.862 -13.046 -45.980 1.00 82.69 258 LYS A C 1
ATOM 1996 O O . LYS A 1 258 ? 18.758 -13.564 -45.842 1.00 82.69 258 LYS A O 1
ATOM 2001 N N . LYS A 1 259 ? 20.604 -12.705 -44.924 1.00 83.62 259 LYS A N 1
ATOM 2002 C CA . LYS A 1 259 ? 20.145 -12.891 -43.540 1.00 83.62 259 LYS A CA 1
ATOM 2003 C C . LYS A 1 259 ? 18.954 -11.987 -43.207 1.00 83.62 259 LYS A C 1
ATOM 2005 O O . LYS A 1 259 ? 17.996 -12.463 -42.610 1.00 83.62 259 LYS A O 1
ATOM 2010 N N . TRP A 1 260 ? 18.989 -10.719 -43.619 1.00 76.06 260 TRP A N 1
ATOM 2011 C CA . TRP A 1 260 ? 17.892 -9.767 -43.405 1.00 76.06 260 TRP A CA 1
ATOM 2012 C C . TRP A 1 260 ? 16.627 -10.140 -44.182 1.00 76.06 260 TRP A C 1
ATOM 2014 O O . TRP A 1 260 ? 15.533 -10.111 -43.622 1.00 76.06 260 TRP A O 1
ATOM 2024 N N . THR A 1 261 ? 16.773 -10.558 -45.439 1.00 78.88 261 THR A N 1
ATOM 2025 C CA . THR A 1 261 ? 15.642 -11.010 -46.269 1.00 78.88 261 THR A CA 1
ATOM 2026 C C . THR A 1 261 ? 14.958 -12.255 -45.694 1.00 78.88 261 THR A C 1
ATOM 2028 O O . THR A 1 261 ? 13.733 -12.298 -45.654 1.00 78.88 261 THR A O 1
ATOM 2031 N N . ASN A 1 262 ? 15.710 -13.200 -45.120 1.00 78.88 262 ASN A N 1
ATOM 2032 C CA . ASN A 1 262 ? 15.152 -14.383 -44.444 1.00 78.88 262 ASN A CA 1
ATOM 2033 C C . ASN A 1 262 ? 14.436 -14.099 -43.107 1.00 78.88 262 ASN A C 1
ATOM 2035 O O . ASN A 1 262 ? 13.745 -14.974 -42.587 1.00 78.88 262 ASN A O 1
ATOM 2039 N N . ILE A 1 263 ? 14.650 -12.925 -42.505 1.00 75.06 263 ILE A N 1
ATOM 2040 C CA . ILE A 1 263 ? 13.974 -12.512 -41.263 1.00 75.06 263 ILE A CA 1
ATOM 2041 C C . ILE A 1 263 ? 12.659 -11.774 -41.572 1.00 75.06 263 ILE A C 1
ATOM 2043 O O . ILE A 1 263 ? 11.747 -11.782 -40.744 1.00 75.06 263 ILE A O 1
ATOM 2047 N N . LEU A 1 264 ? 12.572 -11.129 -42.740 1.00 62.22 264 LEU A N 1
ATOM 2048 C CA . LEU A 1 264 ? 11.437 -10.301 -43.163 1.00 62.22 264 LEU A CA 1
ATOM 2049 C C . LEU A 1 264 ? 10.337 -11.070 -43.920 1.00 62.22 264 LEU A C 1
ATOM 2051 O O . LEU A 1 264 ? 9.201 -10.601 -43.926 1.00 62.22 264 LEU A O 1
ATOM 2055 N N . VAL A 1 265 ? 10.659 -12.218 -44.526 1.00 63.84 265 VAL A N 1
ATOM 2056 C CA . VAL A 1 265 ? 9.715 -13.208 -45.097 1.00 63.84 265 VAL A CA 1
ATOM 2057 C C . VAL A 1 265 ? 9.455 -14.279 -44.058 1.00 63.84 265 VAL A C 1
ATOM 2059 O O . VAL A 1 265 ? 8.314 -1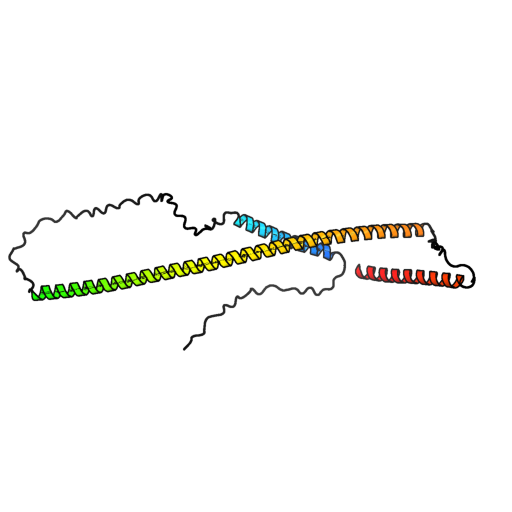4.748 -43.863 1.00 63.84 265 VAL A O 1
#

Radius of gyration: 50.3 Å; chains: 1; bounding box: 129×56×134 Å

pLDDT: mean 71.9, std 22.14, range [31.59, 98.69]

Sequence (265 aa):
MIPTGGHASLLRWPKGLILCNPCTRVRGGRFLTALLQTQRVGLVVQLDETKDINNQLGVRLPAVPGRCKSHSRRSGSKYASLGSIDHRLSLPKDVVVAGTPDPARGSDLLDVQELNRLTEQLQDDLAHERSRRNELHDLVKDNYNSLAHDRSSDCATLAFAQIKNERSTRSLRDEMAAARQDIAQLREQVASLVDQTGSLKWDHSKVVSALDRGGVLRVSKQARTDSTSGDVQLKTQDVYASYGQFNRVCVAHSAQHKKWTNILV